Protein AF-A0AAU9UN79-F1 (afdb_monomer)

pLDDT: mean 71.28, std 20.02, range [25.39, 97.12]

Solvent-accessible surface area (backbone atoms only — not comparable to full-atom values): 16647 Å² total; per-residue (Å²): 116,83,59,63,59,46,55,51,49,54,51,50,52,52,48,48,64,62,41,50,61,55,52,53,52,51,48,54,50,41,59,73,74,69,51,56,81,90,49,45,67,50,59,74,28,74,67,24,49,55,50,51,53,50,52,50,51,51,52,51,53,49,54,50,54,51,53,49,55,51,53,52,55,48,53,51,50,54,51,50,49,53,51,50,52,51,51,50,50,52,48,52,50,48,50,51,52,49,48,49,49,50,50,52,49,46,52,56,45,46,69,48,40,72,66,45,69,80,73,68,91,68,82,80,86,87,81,88,82,85,87,88,86,91,87,88,84,91,90,88,89,88,90,91,85,88,86,88,90,87,86,89,78,89,89,79,91,91,88,83,83,84,79,88,82,77,60,67,72,60,47,51,54,53,46,54,49,49,50,54,50,46,51,52,46,51,55,45,48,70,32,77,62,39,41,54,53,49,54,52,47,52,51,43,63,70,77,66,49,84,78,52,80,70,54,56,49,52,54,52,54,51,50,50,52,53,51,48,40,55,72,72,51,53,72,77,74,59,52,71,71,56,53,51,52,56,49,53,55,54,51,50,55,53,51,52,51,53,52,53,48,35,61,73,67,74,38,94,75,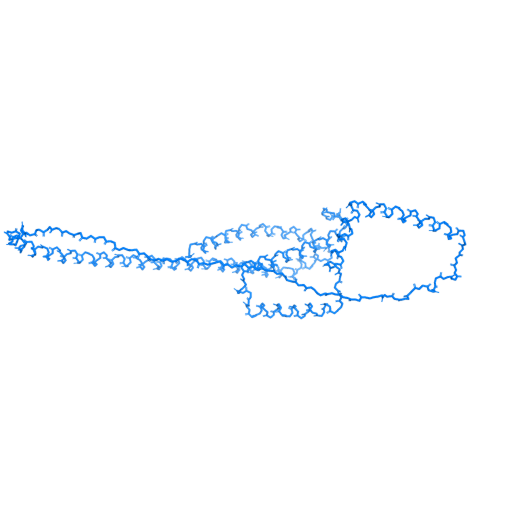67,81,91,124

Structure (mmCIF, N/CA/C/O backbone):
data_AF-A0AAU9UN79-F1
#
_entry.id   AF-A0AAU9UN79-F1
#
loop_
_atom_site.group_PDB
_atom_site.id
_atom_site.type_symbol
_atom_site.label_atom_id
_atom_site.label_alt_id
_atom_site.label_comp_id
_atom_site.label_asym_id
_atom_site.label_entity_id
_atom_site.label_seq_id
_atom_site.pdbx_PDB_ins_code
_atom_site.Cartn_x
_atom_site.Cartn_y
_atom_site.Cartn_z
_atom_site.occupancy
_atom_site.B_iso_or_equiv
_atom_site.auth_seq_id
_atom_site.auth_comp_id
_atom_site.auth_asym_id
_atom_site.auth_atom_id
_atom_site.pdbx_PDB_model_num
ATOM 1 N N . MET A 1 1 ? -17.008 7.240 25.346 1.00 47.28 1 MET A N 1
ATOM 2 C CA . MET A 1 1 ? -16.430 6.658 24.109 1.00 47.28 1 MET A CA 1
ATOM 3 C C . MET A 1 1 ? -17.402 5.757 23.329 1.00 47.28 1 MET A C 1
ATOM 5 O O . MET A 1 1 ? -17.469 5.912 22.118 1.00 47.28 1 MET A O 1
ATOM 9 N N . ALA A 1 2 ? -18.239 4.925 23.969 1.00 57.72 2 ALA A N 1
ATOM 10 C CA . ALA A 1 2 ? -19.144 3.947 23.322 1.00 57.72 2 ALA A CA 1
ATOM 11 C C . ALA A 1 2 ? -20.239 4.456 22.331 1.00 57.72 2 ALA A C 1
ATOM 13 O O . ALA A 1 2 ? -21.084 3.669 21.898 1.00 57.72 2 ALA A O 1
ATOM 14 N N . ARG A 1 3 ? -20.286 5.751 21.976 1.00 59.91 3 ARG A N 1
ATOM 15 C CA . ARG A 1 3 ? -21.123 6.264 20.866 1.00 59.91 3 ARG A CA 1
ATOM 16 C C . ARG A 1 3 ? -20.347 6.293 19.547 1.00 59.91 3 ARG A C 1
ATOM 18 O O . ARG A 1 3 ? -20.843 5.760 18.565 1.00 59.91 3 ARG A O 1
ATOM 25 N N . ALA A 1 4 ? -19.127 6.835 19.548 1.00 63.22 4 ALA A N 1
ATOM 26 C CA . ALA A 1 4 ? -18.290 6.930 18.351 1.00 63.22 4 ALA A CA 1
ATOM 27 C C . ALA A 1 4 ? -17.901 5.546 17.801 1.00 63.22 4 ALA A C 1
ATOM 29 O O . ALA A 1 4 ? -17.994 5.321 16.601 1.00 63.22 4 ALA A O 1
ATOM 30 N N . SER A 1 5 ? -17.562 4.593 18.679 1.00 66.06 5 SER A N 1
ATOM 31 C CA . SER A 1 5 ? -17.266 3.212 18.270 1.00 66.06 5 SER A CA 1
ATOM 32 C C . SER A 1 5 ? -18.469 2.502 17.644 1.00 66.06 5 SER A C 1
ATOM 34 O O . SER A 1 5 ? -18.290 1.763 16.684 1.00 66.06 5 SER A O 1
ATOM 36 N N . ARG A 1 6 ? -19.693 2.752 18.137 1.00 72.81 6 ARG A N 1
ATOM 37 C CA . ARG A 1 6 ? -20.923 2.210 17.536 1.00 72.81 6 ARG A CA 1
ATOM 38 C C . ARG A 1 6 ? -21.176 2.812 16.157 1.00 72.81 6 ARG A C 1
ATOM 40 O O . ARG A 1 6 ? -21.324 2.056 15.216 1.00 72.81 6 ARG A O 1
ATOM 47 N N . ILE A 1 7 ? -21.120 4.140 16.023 1.00 73.19 7 ILE A N 1
ATOM 48 C CA . ILE A 1 7 ? -21.307 4.822 14.729 1.00 73.19 7 ILE A CA 1
ATOM 49 C C . ILE A 1 7 ? -20.290 4.315 13.691 1.00 73.19 7 ILE A C 1
ATOM 51 O O . ILE A 1 7 ? -20.660 4.066 12.550 1.00 73.19 7 ILE A O 1
ATOM 55 N N . ALA A 1 8 ? -19.031 4.100 14.088 1.00 66.12 8 ALA A N 1
ATOM 56 C CA . ALA A 1 8 ? -18.013 3.526 13.210 1.00 66.12 8 ALA A CA 1
ATOM 57 C C . ALA A 1 8 ? -18.296 2.057 12.830 1.00 66.12 8 ALA A C 1
ATOM 59 O O . ALA A 1 8 ? -18.088 1.686 11.678 1.00 66.12 8 ALA A O 1
ATOM 60 N N . LEU A 1 9 ? -18.779 1.225 13.763 1.00 76.50 9 LEU A N 1
ATOM 61 C CA . LEU A 1 9 ? -19.152 -0.170 13.487 1.00 76.50 9 LEU A CA 1
ATOM 62 C C . LEU A 1 9 ? -20.397 -0.271 12.596 1.00 76.50 9 LEU A C 1
ATOM 64 O O . LEU A 1 9 ? -20.381 -1.045 11.644 1.00 76.50 9 LEU A O 1
ATOM 68 N N . ASP A 1 10 ? -21.428 0.533 12.855 1.00 74.38 10 ASP A N 1
ATOM 69 C CA . ASP A 1 10 ? -22.651 0.595 12.047 1.00 74.38 10 ASP A CA 1
ATOM 70 C C . ASP A 1 10 ? -22.324 1.073 10.621 1.00 74.38 10 ASP A C 1
ATOM 72 O O . ASP A 1 10 ? -22.732 0.449 9.644 1.00 74.38 10 ASP A O 1
ATOM 76 N N . MET A 1 11 ? -21.493 2.114 10.486 1.00 74.88 11 MET A N 1
ATOM 77 C CA . MET A 1 11 ? -21.030 2.621 9.190 1.00 74.88 11 MET A CA 1
ATOM 78 C C . MET A 1 11 ? -20.157 1.598 8.443 1.00 74.88 11 MET A C 1
ATOM 80 O O . MET A 1 11 ? -20.302 1.446 7.233 1.00 74.88 11 MET A O 1
ATOM 84 N N . ALA A 1 12 ? -19.294 0.848 9.139 1.00 69.38 12 ALA A N 1
ATOM 85 C CA . ALA A 1 12 ? -18.506 -0.234 8.539 1.00 69.38 12 ALA A CA 1
ATOM 86 C C . ALA A 1 12 ? -19.375 -1.437 8.121 1.00 69.38 12 ALA A C 1
ATOM 88 O O . ALA A 1 12 ? -19.129 -2.048 7.078 1.00 69.38 12 ALA A O 1
ATOM 89 N N . LEU A 1 13 ? -20.412 -1.768 8.894 1.00 78.00 13 LEU A N 1
ATOM 90 C CA . LEU A 1 13 ? -21.399 -2.797 8.563 1.00 78.00 13 LEU A CA 1
ATOM 91 C C . LEU A 1 13 ? -22.220 -2.397 7.328 1.00 78.00 13 LEU A C 1
ATOM 93 O O . LEU A 1 13 ? -22.413 -3.202 6.421 1.00 78.00 13 LEU A O 1
ATOM 97 N N . GLU A 1 14 ? -22.695 -1.154 7.272 1.00 77.56 14 GLU A N 1
ATOM 98 C CA . GLU A 1 14 ? -23.489 -0.654 6.150 1.00 77.56 14 GLU A CA 1
ATOM 99 C C . GLU A 1 14 ? -22.636 -0.505 4.880 1.00 77.56 14 GLU A C 1
ATOM 101 O O . GLU A 1 14 ? -23.056 -0.928 3.801 1.00 77.56 14 GLU A O 1
ATOM 106 N N . ALA A 1 15 ? -21.405 0.003 5.010 1.00 72.00 15 ALA A N 1
ATOM 107 C CA . ALA A 1 15 ? -20.446 0.074 3.914 1.00 72.00 15 ALA A CA 1
ATOM 108 C C . ALA A 1 15 ? -20.085 -1.321 3.386 1.00 72.00 15 ALA A C 1
ATOM 110 O O . ALA A 1 15 ? -20.152 -1.536 2.181 1.00 72.00 15 ALA A O 1
ATOM 111 N N . SER A 1 16 ? -19.765 -2.293 4.250 1.00 72.75 16 SER A N 1
ATOM 112 C CA . SER A 1 16 ? -19.437 -3.662 3.812 1.00 72.75 16 SER A CA 1
ATOM 113 C C . SER A 1 16 ? -20.622 -4.369 3.145 1.00 72.75 16 SER A C 1
ATOM 115 O O . SER A 1 16 ? -20.434 -5.004 2.108 1.00 72.75 16 SER A O 1
ATOM 117 N N . LYS A 1 17 ? -21.852 -4.194 3.652 1.00 76.69 17 LYS A N 1
ATOM 118 C CA . LYS A 1 17 ? -23.075 -4.710 3.010 1.00 76.69 17 LYS A CA 1
ATOM 119 C C . LYS A 1 17 ? -23.319 -4.092 1.624 1.00 76.69 17 LYS A C 1
ATOM 121 O O . LYS A 1 17 ? -23.691 -4.823 0.711 1.00 76.69 17 LYS A O 1
ATOM 126 N N . LYS A 1 18 ? -23.068 -2.788 1.439 1.00 77.25 18 LYS A N 1
ATOM 127 C CA . LYS A 1 18 ? -23.186 -2.104 0.131 1.00 77.25 18 LYS A CA 1
ATOM 128 C C . LYS A 1 18 ? -22.027 -2.41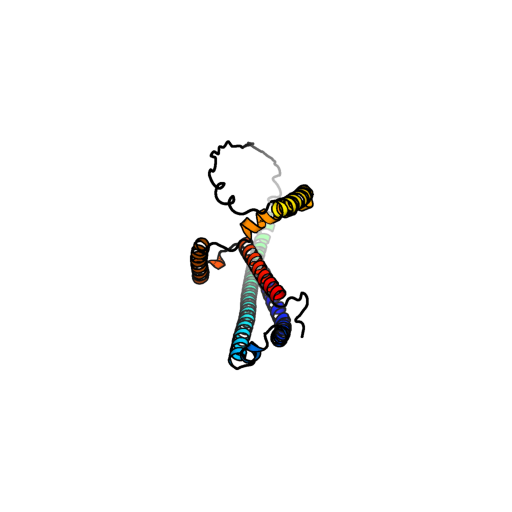8 -0.826 1.00 77.25 18 LYS A C 1
ATOM 130 O O . LYS A 1 18 ? -22.244 -2.516 -2.029 1.00 77.25 18 LYS A O 1
ATOM 135 N N . LEU A 1 19 ? -20.813 -2.613 -0.309 1.00 71.50 19 LEU A N 1
ATOM 136 C CA . LEU A 1 19 ? -19.618 -2.925 -1.101 1.00 71.50 19 LEU A CA 1
ATOM 137 C C . LEU A 1 19 ? -19.564 -4.387 -1.558 1.00 71.50 19 LEU A C 1
ATOM 139 O O . LEU A 1 19 ? -19.057 -4.636 -2.645 1.00 71.50 19 LEU A O 1
ATOM 143 N N . LYS A 1 20 ? -20.098 -5.350 -0.789 1.00 75.75 20 LYS A N 1
ATOM 144 C CA . LYS A 1 20 ? -20.078 -6.783 -1.149 1.00 75.75 20 LYS A CA 1
ATOM 145 C C . LYS A 1 20 ? -20.590 -7.073 -2.578 1.00 75.75 20 LYS A C 1
ATOM 147 O O . LYS A 1 20 ? -19.851 -7.727 -3.314 1.00 75.75 20 LYS A O 1
ATOM 152 N N . PRO A 1 21 ? -21.777 -6.602 -3.022 1.00 79.12 21 PRO A N 1
ATOM 153 C CA . PRO A 1 21 ? -22.235 -6.842 -4.393 1.00 79.12 21 PRO A CA 1
ATOM 154 C C . PRO A 1 21 ? -21.384 -6.113 -5.441 1.00 79.12 21 PRO A C 1
ATOM 156 O O . PRO A 1 21 ? -21.069 -6.711 -6.463 1.00 79.12 21 PRO A O 1
ATOM 159 N N . ALA A 1 22 ? -20.947 -4.876 -5.172 1.00 71.56 22 ALA A N 1
ATOM 160 C CA . ALA A 1 22 ? -20.116 -4.097 -6.095 1.00 71.56 22 ALA A CA 1
ATOM 161 C C . ALA A 1 22 ? -18.728 -4.732 -6.317 1.00 71.56 22 ALA A C 1
ATOM 163 O O . ALA A 1 22 ? -18.254 -4.820 -7.449 1.00 71.56 22 ALA A O 1
ATOM 164 N N . LEU A 1 23 ? -18.104 -5.231 -5.246 1.00 70.12 23 LEU A N 1
ATOM 165 C CA . LEU A 1 23 ? -16.850 -5.986 -5.300 1.00 70.12 23 LEU A CA 1
ATOM 166 C C . LEU A 1 23 ? -17.043 -7.346 -5.978 1.00 70.12 23 LEU A C 1
ATOM 168 O O . LEU A 1 23 ? -16.197 -7.745 -6.768 1.00 70.12 23 LEU A O 1
ATOM 172 N N . GLY A 1 24 ? -18.169 -8.025 -5.735 1.00 74.25 24 GLY A N 1
ATOM 173 C CA . GLY A 1 24 ? -18.525 -9.264 -6.430 1.00 74.25 24 GLY A CA 1
ATOM 174 C C . GLY A 1 24 ? -18.659 -9.071 -7.943 1.00 74.25 24 GLY A C 1
ATOM 175 O O . GLY A 1 24 ? -18.080 -9.839 -8.707 1.00 74.25 24 GLY A O 1
ATOM 176 N N . THR A 1 25 ? -19.348 -8.017 -8.392 1.00 73.75 25 THR A N 1
ATOM 177 C CA . THR A 1 25 ? -19.441 -7.685 -9.823 1.00 73.75 25 THR A CA 1
ATOM 178 C C . THR A 1 25 ? -18.092 -7.272 -10.405 1.00 73.75 25 THR A C 1
ATOM 180 O O . THR A 1 25 ? -17.709 -7.790 -11.450 1.00 73.75 25 THR A O 1
ATOM 183 N N . ALA A 1 26 ? -17.329 -6.414 -9.717 1.00 67.31 26 ALA A N 1
ATOM 184 C CA . ALA A 1 26 ? -15.996 -6.004 -10.164 1.00 67.31 26 ALA A CA 1
ATOM 185 C C . ALA A 1 26 ? -15.031 -7.197 -10.281 1.00 67.31 26 ALA A C 1
ATOM 187 O O . ALA A 1 26 ? -14.213 -7.240 -11.194 1.00 67.31 26 ALA A O 1
ATOM 188 N N . TRP A 1 27 ? -15.159 -8.194 -9.402 1.00 73.38 27 TRP A N 1
ATOM 189 C CA . TRP A 1 27 ? -14.384 -9.430 -9.449 1.00 73.38 27 TRP A CA 1
ATOM 190 C C . TRP A 1 27 ? -14.759 -10.332 -10.636 1.00 73.38 27 TRP A C 1
ATOM 192 O O . TRP A 1 27 ? -13.868 -10.920 -11.247 1.00 73.38 27 TRP A O 1
ATOM 202 N N . GLN A 1 28 ? -16.041 -10.403 -11.023 1.00 73.75 28 GLN A N 1
ATOM 203 C CA . GLN A 1 28 ? -16.448 -11.115 -12.245 1.00 73.75 28 GLN A CA 1
ATOM 204 C C . GLN A 1 28 ? -15.882 -10.443 -13.506 1.00 73.75 28 GLN A C 1
ATOM 206 O O . GLN A 1 28 ? -15.314 -11.139 -14.342 1.00 73.75 28 GLN A O 1
ATOM 211 N N . TYR A 1 29 ? -15.935 -9.108 -13.601 1.00 67.69 29 TYR A N 1
ATOM 212 C CA . TYR A 1 29 ? -15.284 -8.373 -14.697 1.00 67.69 29 TYR A CA 1
ATOM 213 C C . TYR A 1 29 ? -13.757 -8.555 -14.690 1.00 67.69 29 TYR A C 1
ATOM 215 O O . TYR A 1 29 ? -13.159 -8.826 -15.730 1.00 67.69 29 TYR A O 1
ATOM 223 N N . ALA A 1 30 ? -13.114 -8.502 -13.517 1.00 66.44 30 ALA A N 1
ATOM 224 C CA . ALA A 1 30 ? -11.677 -8.748 -13.390 1.00 66.44 30 ALA A CA 1
ATOM 225 C C . ALA A 1 30 ? -11.281 -10.152 -13.883 1.00 66.44 30 ALA A C 1
ATOM 227 O O . ALA A 1 30 ? -10.268 -10.301 -14.567 1.00 66.44 30 ALA A O 1
ATOM 228 N N . LYS A 1 31 ? -12.096 -11.176 -13.599 1.00 63.78 31 LYS A N 1
ATOM 229 C CA . LYS A 1 31 ? -11.891 -12.538 -14.112 1.00 63.78 31 LYS A CA 1
ATOM 230 C C . LYS A 1 31 ? -11.948 -12.639 -15.635 1.00 63.78 31 LYS A C 1
ATOM 232 O O . LYS A 1 31 ? -11.193 -13.429 -16.192 1.00 63.78 31 LYS A O 1
ATOM 237 N N . THR A 1 32 ? -12.828 -11.888 -16.292 1.00 66.88 32 THR A N 1
ATOM 238 C CA . THR A 1 32 ? -13.000 -11.949 -17.752 1.00 66.88 32 THR A CA 1
ATOM 239 C C . THR A 1 32 ? -12.057 -11.029 -18.525 1.00 66.88 32 THR A C 1
ATOM 241 O O . THR A 1 32 ? -11.720 -11.353 -19.658 1.00 66.88 32 THR A O 1
ATOM 244 N N . GLU A 1 33 ? -11.618 -9.909 -17.941 1.00 64.06 33 GLU A N 1
ATOM 245 C CA . GLU A 1 33 ? -10.877 -8.860 -18.665 1.00 64.06 33 GLU A CA 1
ATOM 246 C C . GLU A 1 33 ? -9.419 -8.669 -18.214 1.00 64.06 33 GLU A C 1
ATOM 248 O O . GLU A 1 33 ? -8.611 -8.138 -18.976 1.00 64.06 33 GLU A O 1
ATOM 253 N N . ILE A 1 34 ? -9.060 -9.069 -16.987 1.00 60.19 34 ILE A N 1
ATOM 254 C CA . ILE A 1 34 ? -7.726 -8.820 -16.399 1.00 60.19 34 ILE A CA 1
ATOM 255 C C . ILE A 1 34 ? -6.886 -10.107 -16.329 1.00 60.19 34 ILE A C 1
ATOM 257 O O . ILE A 1 34 ? -5.657 -10.058 -16.349 1.00 60.19 34 ILE A O 1
ATOM 261 N N . VAL A 1 35 ? -7.524 -11.279 -16.284 1.00 58.84 35 VAL A N 1
ATOM 262 C CA . VAL A 1 35 ? -6.837 -12.578 -16.221 1.00 58.84 35 VAL A CA 1
ATOM 263 C C . VAL A 1 35 ? -6.349 -12.999 -17.620 1.00 58.84 35 VAL A C 1
ATOM 265 O O . VAL A 1 35 ? -7.171 -13.151 -18.523 1.00 58.84 35 VAL A O 1
ATOM 268 N N . PRO A 1 36 ? -5.039 -13.252 -17.831 1.00 58.62 36 PRO A N 1
ATOM 269 C CA . PRO A 1 36 ? -4.528 -13.724 -19.118 1.00 58.62 36 PRO A CA 1
ATOM 270 C C . PRO A 1 36 ? -5.185 -15.043 -19.566 1.00 58.62 36 PRO A C 1
ATOM 272 O O . PRO A 1 36 ? -5.411 -15.926 -18.734 1.00 58.62 36 PRO A O 1
ATOM 275 N N . PRO A 1 37 ? -5.414 -15.267 -20.874 1.00 59.91 37 PRO A N 1
ATOM 276 C CA . PRO A 1 37 ? -6.184 -16.422 -21.348 1.00 59.91 37 PRO A CA 1
ATOM 277 C C . PRO A 1 37 ? -5.572 -17.785 -20.975 1.00 59.91 37 PRO A C 1
ATOM 279 O O . PRO A 1 37 ? -6.301 -18.760 -20.810 1.00 59.91 37 PRO A O 1
ATOM 282 N N . MET A 1 38 ? -4.254 -17.860 -20.748 1.00 55.12 38 MET A N 1
ATOM 283 C CA . MET A 1 38 ? -3.582 -19.075 -20.259 1.00 55.12 38 MET A CA 1
ATOM 284 C C . MET A 1 38 ? -3.885 -19.433 -18.790 1.00 55.12 38 MET A C 1
ATOM 286 O O . MET A 1 38 ? -3.622 -20.564 -18.387 1.00 55.12 38 MET A O 1
ATOM 290 N N . THR A 1 39 ? -4.445 -18.526 -17.980 1.00 61.44 39 THR A N 1
ATOM 291 C CA . THR A 1 39 ? -4.803 -18.794 -16.573 1.00 61.44 39 THR A CA 1
ATOM 292 C C . THR A 1 39 ? -6.311 -18.840 -16.309 1.00 61.44 39 THR A C 1
ATOM 294 O O . THR A 1 39 ? -6.707 -19.204 -15.200 1.00 61.44 39 THR A O 1
ATOM 297 N N . LEU A 1 40 ? -7.170 -18.618 -17.314 1.00 62.12 40 LEU A N 1
ATOM 298 C CA . LEU A 1 40 ? -8.632 -18.791 -17.201 1.00 62.12 40 LEU A CA 1
ATOM 299 C C . LEU A 1 40 ? -9.020 -20.154 -16.597 1.00 62.12 40 LEU A C 1
ATOM 301 O O . LEU A 1 40 ? -9.816 -20.215 -15.660 1.00 62.12 40 LEU A O 1
ATOM 305 N N . ASN A 1 41 ? -8.387 -21.246 -17.038 1.00 66.44 41 ASN A N 1
ATOM 306 C CA . ASN A 1 41 ? -8.641 -22.594 -16.508 1.00 66.44 41 ASN A CA 1
ATOM 307 C C . ASN A 1 41 ? -8.271 -22.758 -15.019 1.00 66.44 41 ASN A C 1
ATOM 309 O O . ASN A 1 41 ? -8.829 -23.618 -14.339 1.00 66.44 41 ASN A O 1
ATOM 313 N N . PHE A 1 42 ? -7.372 -21.928 -14.481 1.00 69.44 42 PHE A N 1
ATOM 314 C CA . PHE A 1 42 ? -7.058 -21.905 -13.050 1.00 69.44 42 PHE A CA 1
ATOM 315 C C . PHE A 1 42 ? -8.140 -21.161 -12.249 1.00 69.44 42 PHE A C 1
ATOM 317 O O . PHE A 1 42 ? -8.590 -21.669 -11.221 1.00 69.44 42 PHE A O 1
ATOM 324 N N . PHE A 1 43 ? -8.605 -20.006 -12.742 1.00 65.50 43 PHE A N 1
ATOM 325 C CA . PHE A 1 43 ? -9.597 -19.154 -12.067 1.00 65.50 43 PHE A CA 1
ATOM 326 C C . PHE A 1 43 ? -11.057 -19.623 -12.213 1.00 65.50 43 PHE A C 1
ATOM 328 O O . PHE A 1 43 ? -11.872 -19.345 -11.328 1.00 65.50 43 PHE A O 1
ATOM 335 N N . HIS A 1 44 ? -11.393 -20.355 -13.280 1.00 68.31 44 HIS A N 1
ATOM 336 C CA . HIS A 1 44 ? -12.703 -21.001 -13.469 1.00 68.31 44 HIS A CA 1
ATOM 337 C C . HIS A 1 44 ? -12.721 -22.482 -13.048 1.00 68.31 44 HIS A C 1
ATOM 339 O O . HIS A 1 44 ? -13.794 -23.045 -12.813 1.00 68.31 44 HIS A O 1
ATOM 345 N N . GLY A 1 45 ? -11.549 -23.112 -12.914 1.00 76.06 45 GLY A N 1
ATOM 346 C CA . GLY A 1 45 ? -11.410 -24.484 -12.428 1.00 76.06 45 GLY A CA 1
ATOM 347 C C . GLY A 1 45 ? -11.647 -24.635 -10.914 1.00 76.06 45 GLY A C 1
ATOM 348 O O . GLY A 1 45 ? -11.828 -23.647 -10.196 1.00 76.06 45 GLY A O 1
ATOM 349 N N . PRO A 1 46 ? -11.595 -25.875 -10.383 1.00 76.44 46 PRO A N 1
ATOM 350 C CA . PRO A 1 46 ? -11.890 -26.157 -8.973 1.00 76.44 46 PRO A CA 1
ATOM 351 C C . PRO A 1 46 ? -11.019 -25.370 -7.982 1.00 76.44 46 PRO A C 1
ATOM 353 O O . PRO A 1 46 ? -11.498 -24.942 -6.938 1.00 76.44 46 PRO A O 1
ATOM 356 N N . LYS A 1 47 ? -9.745 -25.124 -8.322 1.00 75.69 47 LYS A N 1
ATOM 357 C CA . LYS A 1 47 ? -8.820 -24.348 -7.477 1.00 75.69 47 LYS A CA 1
ATOM 358 C C . LYS A 1 47 ? -9.218 -22.868 -7.376 1.00 75.69 47 LYS A C 1
ATOM 360 O O . LYS A 1 47 ? -9.137 -22.307 -6.288 1.00 75.69 47 LYS A O 1
ATOM 365 N N . GLY A 1 48 ? -9.698 -22.267 -8.467 1.00 75.12 48 GLY A N 1
ATOM 366 C CA . GLY A 1 48 ? -10.238 -20.905 -8.482 1.00 75.12 48 GLY A CA 1
ATOM 367 C C . GLY A 1 48 ? -11.515 -20.774 -7.654 1.00 75.12 48 GLY A C 1
ATOM 368 O O . GLY A 1 48 ? -11.609 -19.867 -6.830 1.00 75.12 48 GLY A O 1
ATOM 369 N N . LYS A 1 49 ? -12.446 -21.731 -7.777 1.00 76.69 49 LYS A N 1
ATOM 370 C CA . LYS A 1 49 ? -13.658 -21.773 -6.937 1.00 76.69 49 LYS A CA 1
ATOM 371 C C . LYS A 1 49 ? -13.324 -21.899 -5.446 1.00 76.69 49 LYS A C 1
ATOM 373 O O . LYS A 1 49 ? -13.847 -21.139 -4.640 1.00 76.69 49 LYS A O 1
ATOM 378 N N . ASN A 1 50 ? -12.378 -22.768 -5.078 1.00 80.94 50 ASN A N 1
ATOM 379 C CA . ASN A 1 50 ? -11.929 -22.901 -3.686 1.00 80.94 50 ASN A CA 1
ATOM 380 C C . ASN A 1 50 ? -11.320 -21.596 -3.128 1.00 80.94 50 ASN A C 1
ATOM 382 O O . ASN A 1 50 ? -11.481 -21.297 -1.942 1.00 80.94 50 ASN A O 1
ATOM 386 N N . LEU A 1 51 ? -10.629 -20.810 -3.964 1.00 74.75 51 LEU A N 1
ATOM 387 C CA . LEU A 1 51 ? -10.099 -19.498 -3.583 1.00 74.75 51 LEU A CA 1
ATOM 388 C C . LEU A 1 51 ? -11.234 -18.489 -3.336 1.00 74.75 51 LEU A C 1
ATOM 390 O O . LEU A 1 51 ? -11.234 -17.813 -2.308 1.00 74.75 51 LEU A O 1
ATOM 394 N N . GLU A 1 52 ? -12.225 -18.431 -4.228 1.00 76.81 52 GLU A N 1
ATOM 395 C CA . GLU A 1 52 ? -13.410 -17.574 -4.075 1.00 76.81 52 GLU A CA 1
ATOM 396 C C . GLU A 1 52 ? -14.243 -17.931 -2.848 1.00 76.81 52 GLU A C 1
ATOM 398 O O . GLU A 1 52 ? -14.637 -17.036 -2.102 1.00 76.81 52 GLU A O 1
ATOM 403 N N . ASP A 1 53 ? -14.459 -19.221 -2.592 1.00 82.31 53 ASP A N 1
ATOM 404 C CA . ASP A 1 53 ? -15.147 -19.702 -1.395 1.00 82.31 53 ASP A CA 1
ATOM 405 C C . ASP A 1 53 ? -14.392 -19.301 -0.126 1.00 82.31 53 ASP A C 1
ATOM 407 O O . ASP A 1 53 ? -15.010 -18.939 0.874 1.00 82.31 53 ASP A O 1
ATOM 411 N N . THR A 1 54 ? -13.056 -19.338 -0.149 1.00 80.81 54 THR A N 1
ATOM 412 C CA . THR A 1 54 ? -12.224 -18.944 0.997 1.00 80.81 54 THR A CA 1
ATOM 413 C C . THR A 1 54 ? -12.320 -17.440 1.261 1.00 80.81 54 THR A C 1
ATOM 415 O O . THR A 1 54 ? -12.522 -17.031 2.404 1.00 80.81 54 THR A O 1
ATOM 418 N N . ILE A 1 55 ? -12.241 -16.612 0.213 1.00 72.75 55 ILE A N 1
ATOM 419 C CA . ILE A 1 55 ? -12.379 -15.150 0.311 1.00 72.75 55 ILE A CA 1
ATOM 420 C C . ILE A 1 55 ? -13.802 -14.765 0.744 1.00 72.75 55 ILE A C 1
ATOM 422 O O . ILE A 1 55 ? -13.974 -13.923 1.626 1.00 72.75 55 ILE A O 1
ATOM 426 N N . SER A 1 56 ? -14.822 -15.424 0.191 1.00 75.94 56 SER A N 1
ATOM 427 C CA . SER A 1 56 ? -16.230 -15.195 0.538 1.00 75.94 56 SER A CA 1
ATOM 428 C C . SER A 1 56 ? -16.512 -15.565 1.993 1.00 75.94 56 SER A C 1
ATOM 430 O O . SER A 1 56 ? -17.051 -14.746 2.734 1.00 75.94 56 SER A O 1
ATOM 432 N N . LYS A 1 57 ? -16.048 -16.738 2.453 1.00 83.94 57 LYS A N 1
ATOM 433 C CA . LYS A 1 57 ? -16.140 -17.152 3.865 1.00 83.94 57 LYS A CA 1
ATOM 434 C C . LYS A 1 57 ? -15.393 -16.193 4.792 1.00 83.94 57 LYS A C 1
ATOM 436 O O . LYS A 1 57 ? -15.896 -15.884 5.867 1.00 83.94 57 LYS A O 1
ATOM 441 N N . ALA A 1 58 ? -14.224 -15.684 4.394 1.00 76.25 58 ALA A N 1
ATOM 442 C CA . ALA A 1 58 ? -13.495 -14.685 5.176 1.00 76.25 58 ALA A CA 1
ATOM 443 C C . ALA A 1 58 ? -14.278 -13.362 5.301 1.00 76.25 58 ALA A C 1
ATOM 445 O O . ALA A 1 58 ? -14.368 -12.808 6.399 1.00 76.25 58 ALA A O 1
ATOM 446 N N . ALA A 1 59 ? -14.895 -12.891 4.213 1.00 70.31 59 ALA A N 1
ATOM 447 C CA . ALA A 1 59 ? -15.750 -11.705 4.220 1.00 70.31 59 ALA A CA 1
ATOM 448 C C . ALA A 1 59 ? -17.021 -11.903 5.068 1.00 70.31 59 ALA A C 1
ATOM 450 O O . ALA A 1 59 ? -17.382 -11.021 5.846 1.00 70.31 59 ALA A O 1
ATOM 451 N N . ASP A 1 60 ? -17.667 -13.068 4.983 1.00 82.06 60 ASP A N 1
ATOM 452 C CA . ASP A 1 60 ? -18.863 -13.381 5.774 1.00 82.06 60 ASP A CA 1
ATOM 453 C C . ASP A 1 60 ? -18.551 -13.527 7.269 1.00 82.06 60 ASP A C 1
ATOM 455 O O . ASP A 1 60 ? -19.260 -12.958 8.102 1.00 82.06 60 ASP A O 1
ATOM 459 N N . ASN A 1 61 ? -17.429 -14.162 7.624 1.00 85.81 61 ASN A N 1
ATOM 460 C CA . ASN A 1 61 ? -16.932 -14.206 9.001 1.00 85.81 61 ASN A CA 1
ATOM 461 C C . ASN A 1 61 ? -16.608 -12.803 9.548 1.00 85.81 61 ASN A C 1
ATOM 463 O O . ASN A 1 61 ? -16.864 -12.519 10.719 1.00 85.81 61 ASN A O 1
ATOM 467 N N . PHE A 1 62 ? -16.078 -11.904 8.712 1.00 76.25 62 PHE A N 1
ATOM 468 C CA . PHE A 1 62 ? -15.811 -10.514 9.090 1.00 76.25 62 PHE A CA 1
ATOM 469 C C . PHE A 1 62 ? -17.106 -9.723 9.335 1.00 76.25 62 PHE A C 1
ATOM 471 O O . PHE A 1 62 ? -17.235 -9.066 10.370 1.00 76.25 62 PHE A O 1
ATOM 478 N N . ILE A 1 63 ? -18.094 -9.836 8.438 1.00 77.62 63 ILE A N 1
ATOM 479 C CA . ILE A 1 63 ? -19.413 -9.197 8.590 1.00 77.62 63 ILE A CA 1
ATOM 480 C C . ILE A 1 63 ? -20.128 -9.726 9.844 1.00 77.62 63 ILE A C 1
ATOM 482 O O . ILE A 1 63 ? -20.639 -8.930 10.636 1.00 77.62 63 ILE A O 1
ATOM 486 N N . ALA A 1 64 ? -20.107 -11.042 10.079 1.00 82.12 64 ALA A N 1
ATOM 487 C CA . ALA A 1 64 ? -20.647 -11.657 11.291 1.00 82.12 64 ALA A CA 1
ATOM 488 C C . ALA A 1 64 ? -19.926 -11.163 12.562 1.00 82.12 64 ALA A C 1
ATOM 490 O O . ALA A 1 64 ? -20.571 -10.832 13.556 1.00 82.12 64 ALA A O 1
ATOM 491 N N . GLY A 1 65 ? -18.596 -11.029 12.520 1.00 82.44 65 GLY A N 1
ATOM 492 C CA . GLY A 1 65 ? -17.798 -10.486 13.621 1.00 82.44 65 GLY A CA 1
ATOM 493 C C . GLY A 1 65 ? -18.123 -9.026 13.965 1.00 82.44 65 GLY A C 1
ATOM 494 O O . GLY A 1 65 ? -18.126 -8.663 15.144 1.00 82.44 65 GLY A O 1
ATOM 495 N N . ILE A 1 66 ? -18.439 -8.188 12.969 1.00 75.75 66 ILE A N 1
ATOM 496 C CA . ILE A 1 66 ? -18.931 -6.818 13.197 1.00 75.75 66 ILE A CA 1
ATOM 497 C C . ILE A 1 66 ? -20.342 -6.849 13.798 1.00 75.75 66 ILE A C 1
ATOM 499 O O . ILE A 1 66 ? -20.585 -6.177 14.800 1.00 75.75 66 ILE A O 1
ATOM 503 N N . GLN A 1 67 ? -21.251 -7.654 13.238 1.00 80.19 67 GLN A N 1
ATOM 504 C CA . GLN A 1 67 ? -22.633 -7.765 13.714 1.00 80.19 67 GLN A CA 1
ATOM 505 C C . GLN A 1 67 ? -22.699 -8.223 15.182 1.00 80.19 67 GLN A C 1
ATOM 507 O O . GLN A 1 67 ? -23.427 -7.625 15.972 1.00 80.19 67 GLN A O 1
ATOM 512 N N . ASN A 1 68 ? -21.884 -9.205 15.578 1.00 83.81 68 ASN A N 1
ATOM 513 C CA . ASN A 1 68 ? -21.807 -9.669 16.967 1.00 83.81 68 ASN A CA 1
ATOM 514 C C . ASN A 1 68 ? -21.334 -8.557 17.919 1.00 83.81 68 ASN A C 1
ATOM 516 O O . ASN A 1 68 ? -21.974 -8.317 18.939 1.00 83.81 68 ASN A O 1
ATOM 520 N N . LYS A 1 69 ? -20.297 -7.791 17.549 1.00 78.19 69 LYS A N 1
ATOM 521 C CA . LYS A 1 69 ? -19.820 -6.651 18.357 1.00 78.19 69 LYS A CA 1
ATOM 522 C C . LYS A 1 69 ? -20.858 -5.539 18.519 1.00 78.19 69 LYS A C 1
ATOM 524 O O . LYS A 1 69 ? -20.873 -4.870 19.555 1.00 78.19 69 LYS A O 1
ATOM 529 N N . ILE A 1 70 ? -21.709 -5.319 17.515 1.00 77.19 70 ILE A N 1
ATOM 530 C CA . ILE A 1 70 ? -22.835 -4.379 17.612 1.00 77.19 70 ILE A CA 1
ATOM 531 C C . ILE A 1 70 ? -23.851 -4.905 18.636 1.00 77.19 70 ILE A C 1
ATOM 533 O O . ILE A 1 70 ? -24.183 -4.181 19.576 1.00 77.19 70 ILE A O 1
ATOM 537 N N . ASN A 1 71 ? -24.250 -6.175 18.524 1.00 80.31 71 ASN A N 1
ATOM 538 C CA . ASN A 1 71 ? -25.195 -6.822 19.441 1.00 80.31 71 ASN A CA 1
ATOM 539 C C . ASN A 1 71 ? -24.697 -6.797 20.905 1.00 80.31 71 ASN A C 1
ATOM 541 O O . ASN A 1 71 ? -25.453 -6.436 21.810 1.00 80.31 71 ASN A O 1
ATOM 545 N N . ASP A 1 72 ? -23.415 -7.097 21.144 1.00 81.06 72 ASP A N 1
ATOM 546 C CA . ASP A 1 72 ? -22.790 -7.022 22.474 1.00 81.06 72 ASP A CA 1
ATOM 547 C C . ASP A 1 72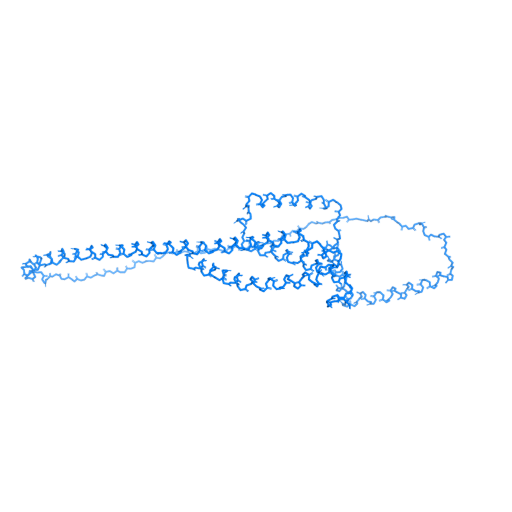 ? -22.838 -5.591 23.040 1.00 81.06 72 ASP A C 1
ATOM 549 O O . ASP A 1 72 ? -23.248 -5.368 24.182 1.00 81.06 72 ASP A O 1
ATOM 553 N N . THR A 1 73 ? -22.506 -4.596 22.209 1.00 76.75 73 THR A N 1
ATOM 554 C CA . THR A 1 73 ? -22.548 -3.168 22.575 1.00 76.75 73 THR A CA 1
ATOM 555 C C . THR A 1 73 ? -23.971 -2.697 22.922 1.00 76.75 73 THR A C 1
ATOM 557 O O . THR A 1 73 ? -24.154 -1.786 23.738 1.00 76.75 73 THR A O 1
ATOM 560 N N . GLU A 1 74 ? -25.000 -3.278 22.304 1.00 81.00 74 GLU A N 1
ATOM 561 C CA . GLU A 1 74 ? -26.408 -3.007 22.620 1.00 81.00 74 GLU A CA 1
ATOM 562 C C . GLU A 1 74 ? -26.844 -3.678 23.926 1.00 81.00 74 GLU A C 1
ATOM 564 O O . GLU A 1 74 ? -27.466 -3.026 24.772 1.00 81.00 74 GLU A O 1
ATOM 569 N N . ALA A 1 75 ? -26.445 -4.933 24.148 1.00 84.00 75 ALA A N 1
ATOM 570 C CA . ALA A 1 75 ? -26.693 -5.652 25.394 1.00 84.00 75 ALA A CA 1
ATOM 571 C C . ALA A 1 75 ? -26.057 -4.944 26.606 1.00 84.00 75 ALA A C 1
ATOM 573 O O . ALA A 1 75 ? -26.693 -4.815 27.658 1.00 84.00 75 ALA A O 1
ATOM 574 N N . GLU A 1 76 ? -24.837 -4.418 26.465 1.00 81.44 76 GLU A N 1
ATOM 575 C CA . GLU A 1 76 ? -24.182 -3.596 27.490 1.00 81.44 76 GLU A CA 1
ATOM 576 C C . GLU A 1 76 ? -24.953 -2.304 27.786 1.00 81.44 76 GLU A C 1
ATOM 578 O O . GLU A 1 76 ? -25.208 -1.987 28.9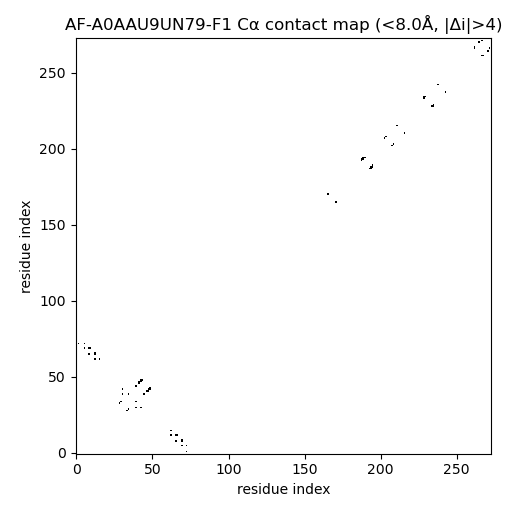51 1.00 81.44 76 GLU A O 1
ATOM 583 N N . LYS A 1 77 ? -25.410 -1.584 26.753 1.00 76.62 77 LYS A N 1
ATOM 584 C CA . LYS A 1 77 ? -26.198 -0.350 26.928 1.00 76.62 77 LYS A CA 1
ATOM 585 C C . LYS A 1 77 ? -27.542 -0.606 27.602 1.00 76.62 77 LYS A C 1
ATOM 587 O O . LYS A 1 77 ? -27.929 0.166 28.476 1.00 76.62 77 LYS A O 1
ATOM 592 N N . LEU A 1 78 ? -28.226 -1.701 27.272 1.00 77.06 78 LEU A N 1
ATOM 593 C CA . LEU A 1 78 ? -29.460 -2.104 27.954 1.00 77.06 78 LEU A CA 1
ATOM 594 C C . LEU A 1 78 ? -29.214 -2.436 29.435 1.00 77.06 78 LEU A C 1
ATOM 596 O O . LEU A 1 78 ? -30.024 -2.072 30.290 1.00 77.06 78 LEU A O 1
ATOM 600 N N . ARG A 1 79 ? -28.080 -3.071 29.768 1.00 79.69 79 ARG A N 1
ATOM 601 C CA . ARG A 1 79 ? -27.664 -3.310 31.162 1.00 79.69 79 ARG A CA 1
ATOM 602 C C . ARG A 1 79 ? -27.351 -2.001 31.892 1.00 79.69 79 ARG A C 1
ATOM 604 O O . ARG A 1 79 ? -27.769 -1.841 33.037 1.00 79.69 79 ARG A O 1
ATOM 611 N N . GLU A 1 80 ? -26.669 -1.050 31.252 1.00 82.62 80 GLU A N 1
ATOM 612 C CA . GLU A 1 80 ? -26.432 0.284 31.821 1.00 82.62 80 GLU A CA 1
ATOM 613 C C . GLU A 1 80 ? -27.725 1.062 32.076 1.00 82.62 80 GLU A C 1
ATOM 615 O O . GLU A 1 80 ? -27.858 1.669 33.138 1.00 82.62 80 GLU A O 1
ATOM 620 N N . ILE A 1 81 ? -28.668 1.055 31.129 1.00 77.62 81 ILE A N 1
ATOM 621 C CA . ILE A 1 81 ? -29.961 1.738 31.266 1.00 77.62 81 ILE A CA 1
ATOM 622 C C . ILE A 1 81 ? -30.727 1.149 32.452 1.00 77.62 81 ILE A C 1
ATOM 624 O O . ILE A 1 81 ? -31.070 1.891 33.366 1.00 77.62 81 ILE A O 1
ATOM 628 N N . LYS A 1 82 ? -30.866 -0.182 32.532 1.00 83.31 82 LYS A N 1
ATOM 629 C CA . LYS A 1 82 ? -31.516 -0.854 33.673 1.00 83.31 82 LYS A CA 1
ATOM 630 C C . LYS A 1 82 ? -30.837 -0.542 35.015 1.00 83.31 82 LYS A C 1
ATOM 632 O O . LYS A 1 82 ? -31.524 -0.316 36.008 1.00 83.31 82 LYS A O 1
ATOM 637 N N . ARG A 1 83 ? -29.498 -0.470 35.060 1.00 84.81 83 ARG A N 1
ATOM 638 C CA . ARG A 1 83 ? -28.743 -0.051 36.262 1.00 84.81 83 ARG A CA 1
ATOM 639 C C . ARG A 1 83 ? -29.016 1.408 36.639 1.00 84.81 83 ARG A C 1
ATOM 641 O O . ARG A 1 83 ? -29.206 1.697 37.817 1.00 84.81 83 ARG A O 1
ATOM 648 N N . LYS A 1 84 ? -29.062 2.319 35.661 1.00 84.56 84 LYS A N 1
ATOM 649 C CA . LYS A 1 84 ? -29.365 3.746 35.867 1.00 84.56 84 LYS A CA 1
ATOM 650 C C . LYS A 1 84 ? -30.815 3.953 36.307 1.00 84.56 84 LYS A C 1
ATOM 652 O O . LYS A 1 84 ? -31.046 4.697 37.249 1.00 84.56 84 LYS A O 1
ATOM 657 N N . GLU A 1 85 ? -31.773 3.244 35.719 1.00 82.69 85 GLU A N 1
ATOM 658 C CA . GLU A 1 85 ? -33.178 3.246 36.143 1.00 82.69 85 GLU A CA 1
ATOM 659 C C . GLU A 1 85 ? -33.358 2.697 37.561 1.00 82.69 85 GLU A C 1
ATOM 661 O O . GLU A 1 85 ? -34.084 3.293 38.352 1.00 82.69 85 GLU A O 1
ATOM 666 N N . ALA A 1 86 ? -32.680 1.599 37.915 1.00 87.81 86 ALA A N 1
ATOM 667 C CA . ALA A 1 86 ? -32.693 1.065 39.276 1.00 87.81 86 ALA A CA 1
ATOM 668 C C . ALA A 1 86 ? -32.067 2.049 40.280 1.00 87.81 86 ALA A C 1
ATOM 670 O O . ALA A 1 86 ? -32.629 2.271 41.350 1.00 87.81 86 ALA A O 1
ATOM 671 N N . ALA A 1 87 ? -30.955 2.700 39.920 1.00 86.00 87 ALA A N 1
ATOM 672 C CA . ALA A 1 87 ? -30.336 3.738 40.740 1.00 86.00 87 ALA A CA 1
ATOM 673 C C . ALA A 1 87 ? -31.244 4.971 40.897 1.00 86.00 87 ALA A C 1
ATOM 675 O O . ALA A 1 87 ? -31.387 5.474 42.006 1.00 86.00 87 ALA A O 1
ATOM 676 N N . VAL A 1 88 ? -31.909 5.427 39.830 1.00 83.06 88 VAL A N 1
ATOM 677 C CA . VAL A 1 88 ? -32.885 6.529 39.884 1.00 83.06 88 VAL A CA 1
ATOM 678 C C . VAL A 1 88 ? -34.096 6.146 40.732 1.00 83.06 88 VAL A C 1
ATOM 680 O O . VAL A 1 88 ? -34.503 6.944 41.567 1.00 83.06 88 VAL A O 1
ATOM 683 N N . LYS A 1 89 ? -34.636 4.927 40.604 1.00 90.00 89 LYS A N 1
ATOM 684 C CA . LYS A 1 89 ? -35.721 4.428 41.467 1.00 90.00 89 LYS A CA 1
ATOM 685 C C . LYS A 1 89 ? -35.295 4.404 42.937 1.00 90.00 89 LYS A C 1
ATOM 687 O O . LYS A 1 89 ? -35.985 4.993 43.762 1.00 90.00 89 LYS A O 1
ATOM 692 N N . ALA A 1 90 ? -34.120 3.857 43.249 1.00 86.69 90 ALA A N 1
ATOM 693 C CA . ALA A 1 90 ? -33.575 3.838 44.607 1.00 86.69 90 ALA A CA 1
ATOM 694 C C . ALA A 1 90 ? -33.279 5.247 45.161 1.00 86.69 90 ALA A C 1
ATOM 696 O O . ALA A 1 90 ? -33.478 5.495 46.348 1.00 86.69 90 ALA A O 1
ATOM 697 N N . LEU A 1 91 ? -32.829 6.193 44.328 1.00 79.00 91 LEU A N 1
ATOM 698 C CA . LEU A 1 91 ? -32.653 7.596 44.719 1.00 79.00 91 LEU A CA 1
ATOM 699 C C . LEU A 1 91 ? -33.998 8.292 44.941 1.00 79.00 91 LEU A C 1
ATOM 701 O O . LEU A 1 91 ? -34.146 8.999 45.929 1.00 79.00 91 LEU A O 1
ATOM 705 N N . VAL A 1 92 ? -34.998 8.061 44.090 1.00 85.94 92 VAL A N 1
ATOM 706 C CA . VAL A 1 92 ? -36.360 8.588 44.259 1.00 85.94 92 VAL A CA 1
ATOM 707 C C . VAL A 1 92 ? -37.024 8.006 45.508 1.00 85.94 92 VAL A C 1
ATOM 709 O O . VAL A 1 92 ? -37.711 8.733 46.217 1.00 85.94 92 VAL A O 1
ATOM 712 N N . GLU A 1 93 ? -36.805 6.733 45.830 1.00 86.69 93 GLU A N 1
ATOM 713 C CA . GLU A 1 93 ? -37.273 6.121 47.079 1.00 86.69 93 GLU A CA 1
ATOM 714 C C . GLU A 1 93 ? -36.550 6.684 48.303 1.00 86.69 93 GLU A C 1
ATOM 716 O O . GLU A 1 93 ? -37.215 7.045 49.273 1.00 86.69 93 GLU A O 1
ATOM 721 N N . LYS A 1 94 ? -35.222 6.857 48.245 1.00 86.88 94 LYS A N 1
ATOM 722 C CA . LYS A 1 94 ? -34.451 7.533 49.302 1.00 86.88 94 LYS A CA 1
ATOM 723 C C . LYS A 1 94 ? -34.916 8.973 49.506 1.00 86.88 94 LYS A C 1
ATOM 725 O O . LYS A 1 94 ? -35.189 9.344 50.639 1.00 86.88 94 LYS A O 1
ATOM 730 N N . LEU A 1 95 ? -35.107 9.747 48.437 1.00 78.06 95 LEU A N 1
ATOM 731 C CA . LEU A 1 95 ? -35.623 11.118 48.494 1.00 78.06 95 LEU A CA 1
ATOM 732 C C . LEU A 1 95 ? -37.073 11.168 48.992 1.00 78.06 95 LEU A C 1
ATOM 734 O O . LEU A 1 95 ? -37.408 12.056 49.764 1.00 78.06 95 LEU A O 1
ATOM 738 N N . LYS A 1 96 ? -37.935 10.208 48.630 1.00 81.81 96 LYS A N 1
ATOM 739 C CA . LYS A 1 96 ? -39.298 10.092 49.185 1.00 81.81 96 LYS A CA 1
ATOM 740 C C . LYS A 1 96 ? -39.282 9.718 50.669 1.00 81.81 96 LYS A C 1
ATOM 742 O O . LYS A 1 96 ? -40.087 10.248 51.429 1.00 81.81 96 LYS A O 1
ATOM 747 N N . ALA A 1 97 ? -38.386 8.831 51.099 1.00 84.06 97 ALA A N 1
ATOM 748 C CA . ALA A 1 97 ? -38.221 8.458 52.503 1.00 84.06 97 ALA A CA 1
ATOM 749 C C . ALA A 1 97 ? -37.634 9.614 53.327 1.00 84.06 97 ALA A C 1
ATOM 751 O O . ALA A 1 97 ? -38.120 9.902 54.418 1.00 84.06 97 ALA A O 1
ATOM 752 N N . GLU A 1 98 ? -36.644 10.322 52.788 1.00 81.38 98 GLU A N 1
ATOM 753 C CA . GLU A 1 98 ? -36.044 11.507 53.394 1.00 81.38 98 GLU A CA 1
ATOM 754 C C . GLU A 1 98 ? -37.028 12.679 53.427 1.00 81.38 98 GLU A C 1
ATOM 756 O O . GLU A 1 98 ? -37.123 13.342 54.449 1.00 81.38 98 GLU A O 1
ATOM 761 N N . ALA A 1 99 ? -37.833 12.893 52.381 1.00 76.50 99 ALA A N 1
ATOM 762 C CA . ALA A 1 99 ? -38.902 13.889 52.372 1.00 76.50 99 ALA A CA 1
ATOM 763 C C . ALA A 1 99 ? -40.018 13.543 53.367 1.00 76.50 99 ALA A C 1
ATOM 765 O O . ALA A 1 99 ? -40.506 14.438 54.047 1.00 76.50 99 ALA A O 1
ATOM 766 N N . LYS A 1 100 ? -40.390 12.263 53.523 1.00 78.19 100 LYS A N 1
ATOM 767 C CA . LYS A 1 100 ? -41.319 11.824 54.582 1.00 78.19 100 LYS A CA 1
ATOM 768 C C . LYS A 1 100 ? -40.739 12.073 55.976 1.00 78.19 100 LYS A C 1
ATOM 770 O O . LYS A 1 100 ? -41.422 12.672 56.799 1.00 78.19 100 LYS A O 1
ATOM 775 N N . ARG A 1 101 ? -39.475 11.700 56.216 1.00 78.19 101 ARG A N 1
ATOM 776 C CA . ARG A 1 101 ? -38.763 11.975 57.478 1.00 78.19 101 ARG A CA 1
ATOM 777 C C . ARG A 1 101 ? -38.674 13.473 57.753 1.00 78.19 101 ARG A C 1
ATOM 779 O O . ARG A 1 101 ? -39.088 13.903 58.817 1.00 78.19 101 ARG A O 1
ATOM 786 N N . LYS A 1 102 ? -38.242 14.276 56.777 1.00 77.31 102 LYS A N 1
ATOM 787 C CA . LYS A 1 102 ? -38.175 15.741 56.866 1.00 77.31 102 LYS A CA 1
ATOM 788 C C . LYS A 1 102 ? -39.549 16.384 57.022 1.00 77.31 102 LYS A C 1
ATOM 790 O O . LYS A 1 102 ? -39.628 17.391 57.700 1.00 77.31 102 LYS A O 1
ATOM 795 N N . ALA A 1 103 ? -40.626 15.831 56.464 1.00 68.00 103 ALA A N 1
ATOM 796 C CA . ALA A 1 103 ? -41.985 16.337 56.669 1.00 68.00 103 ALA A CA 1
ATOM 797 C C . ALA A 1 103 ? -42.537 15.984 58.060 1.00 68.00 103 ALA A C 1
ATOM 799 O O . ALA A 1 103 ? -43.210 16.804 58.677 1.00 68.00 103 ALA A O 1
ATOM 800 N N . GLU A 1 104 ? -42.240 14.795 58.582 1.00 71.50 104 GLU A N 1
ATOM 801 C CA . GLU A 1 104 ? -42.589 14.402 59.951 1.00 71.50 104 GLU A CA 1
ATOM 802 C C . GLU A 1 104 ? -41.775 15.201 60.982 1.00 71.50 104 GLU A C 1
ATOM 804 O O . GLU A 1 104 ? -42.322 15.746 61.939 1.00 71.50 104 GLU A O 1
ATOM 809 N N . GLU A 1 105 ? -40.474 15.346 60.743 1.00 71.25 105 GLU A N 1
ATOM 810 C CA . GLU A 1 105 ? -39.559 16.154 61.540 1.00 71.25 105 GLU A CA 1
ATOM 811 C C . GLU A 1 105 ? -39.894 17.645 61.431 1.00 71.25 105 GLU A C 1
ATOM 813 O O . GLU A 1 105 ? -39.878 18.325 62.446 1.00 71.25 105 GLU A O 1
ATOM 818 N N . ALA A 1 106 ? -40.292 18.156 60.260 1.00 62.94 106 ALA A N 1
ATOM 819 C CA . ALA A 1 106 ? -40.788 19.523 60.098 1.00 62.94 106 ALA A CA 1
ATOM 820 C C . ALA A 1 106 ? -42.172 19.725 60.723 1.00 62.94 106 ALA A C 1
ATOM 822 O O . ALA A 1 106 ? -42.447 20.826 61.172 1.00 62.94 106 ALA A O 1
ATOM 823 N N . ARG A 1 107 ? -43.032 18.702 60.830 1.00 64.00 107 ARG A N 1
ATOM 824 C CA . ARG A 1 107 ? -44.269 18.790 61.629 1.00 64.00 107 ARG A CA 1
ATOM 825 C C . ARG A 1 107 ? -43.954 18.876 63.122 1.00 64.00 107 ARG A C 1
ATOM 827 O O . ARG A 1 107 ? -44.474 19.763 63.793 1.00 64.00 107 ARG A O 1
ATOM 834 N N . LYS A 1 108 ? -43.047 18.032 63.628 1.00 68.56 108 LYS A N 1
ATOM 835 C CA . LYS A 1 108 ? -42.564 18.087 65.023 1.00 68.56 108 LYS A CA 1
ATOM 836 C C . LYS A 1 108 ? -41.866 19.423 65.316 1.00 68.56 108 LYS A C 1
ATOM 838 O O . LYS A 1 108 ? -42.213 20.097 66.281 1.00 68.56 108 LYS A O 1
ATOM 843 N N . LYS A 1 109 ? -40.974 19.861 64.424 1.00 61.25 109 LYS A N 1
ATOM 844 C CA . LYS A 1 109 ? -40.271 21.144 64.505 1.00 61.25 109 LYS A CA 1
ATOM 845 C C . LYS A 1 109 ? -41.185 22.340 64.279 1.00 61.25 109 LYS A C 1
ATOM 847 O O . LYS A 1 109 ? -40.933 23.334 64.923 1.00 61.25 109 LYS A O 1
ATOM 852 N N . ALA A 1 110 ? -42.250 22.289 63.477 1.00 55.59 110 ALA A N 1
ATOM 853 C CA . ALA A 1 110 ? -43.205 23.400 63.346 1.00 55.59 110 ALA A CA 1
ATOM 854 C C . ALA A 1 110 ? -44.028 23.601 64.627 1.00 55.59 110 ALA A C 1
ATOM 856 O O . ALA A 1 110 ? -44.257 24.733 65.043 1.00 55.59 110 ALA A O 1
ATOM 857 N N . VAL A 1 111 ? -44.399 22.510 65.307 1.00 57.31 111 VAL A N 1
ATOM 858 C CA . VAL A 1 111 ? -45.007 22.552 66.651 1.00 57.31 111 VAL A CA 1
ATOM 859 C C . VAL A 1 111 ? -44.032 23.119 67.702 1.00 57.31 111 VAL A C 1
ATOM 861 O O . VAL A 1 111 ? -44.461 23.677 68.714 1.00 57.31 111 VAL A O 1
ATOM 864 N N . GLU A 1 112 ? -42.723 23.034 67.456 1.00 54.97 112 GLU A N 1
ATOM 865 C CA . GLU A 1 112 ? -41.663 23.565 68.320 1.00 54.97 112 GLU A CA 1
ATOM 866 C C . GLU A 1 112 ? -41.219 24.996 67.941 1.00 54.97 112 GLU A C 1
ATOM 868 O O . GLU A 1 112 ? -40.965 25.824 68.813 1.00 54.97 112 GLU A O 1
ATOM 873 N N . THR A 1 113 ? -41.179 25.347 66.655 1.00 44.50 113 THR A N 1
ATOM 874 C CA . THR A 1 113 ? -40.803 26.674 66.152 1.00 44.50 113 THR A CA 1
ATOM 875 C C . THR A 1 113 ? -41.966 27.646 66.220 1.00 44.50 113 THR A C 1
ATOM 877 O O . THR A 1 113 ? -41.723 28.811 66.493 1.00 44.50 113 THR A O 1
ATOM 880 N N . ALA A 1 114 ? -43.226 27.204 66.170 1.00 50.62 114 ALA A N 1
ATOM 881 C CA . ALA A 1 114 ? -44.354 28.039 66.599 1.00 50.62 114 ALA A CA 1
ATOM 882 C C . ALA A 1 114 ? -44.227 28.480 68.077 1.00 50.62 114 ALA A C 1
ATOM 884 O O . ALA A 1 114 ? -44.728 29.540 68.452 1.00 50.62 114 ALA A O 1
ATOM 885 N N . LYS A 1 115 ? -43.505 27.709 68.910 1.00 50.31 115 LYS A N 1
ATOM 886 C CA . LYS A 1 115 ? -43.157 28.089 70.292 1.00 50.31 115 LYS A CA 1
ATOM 887 C C . LYS A 1 115 ? -41.880 28.942 70.389 1.00 50.31 115 LYS A C 1
ATOM 889 O O . LYS A 1 115 ? -41.758 29.697 71.347 1.00 50.31 115 LYS A O 1
ATOM 894 N N . LYS A 1 116 ? -40.956 28.865 69.419 1.00 44.28 116 LYS A N 1
ATOM 895 C CA . LYS A 1 116 ? -39.638 29.551 69.441 1.00 44.28 116 LYS A CA 1
ATOM 896 C C . LYS A 1 116 ? -39.523 30.801 68.548 1.00 44.28 116 LYS A C 1
ATOM 898 O O . LYS A 1 116 ? -38.736 31.686 68.854 1.00 44.28 116 LYS A O 1
ATOM 903 N N . VAL A 1 117 ? -40.354 30.962 67.516 1.00 44.97 117 VAL A N 1
ATOM 904 C CA . VAL A 1 117 ? -40.407 32.163 66.644 1.00 44.97 117 VAL A CA 1
ATOM 905 C C . VAL A 1 117 ? -40.916 33.405 67.396 1.00 44.97 117 VAL A C 1
ATOM 907 O O . VAL A 1 117 ? -40.694 34.527 66.958 1.00 44.97 117 VAL A O 1
ATOM 910 N N . LYS A 1 118 ? -41.505 33.231 68.589 1.00 43.00 118 LYS A N 1
ATOM 911 C CA . LYS A 1 118 ? -41.772 34.331 69.532 1.00 43.00 118 LYS A CA 1
ATOM 912 C C . LYS A 1 118 ? -40.519 34.894 70.228 1.00 43.00 118 LYS A C 1
ATOM 914 O O . LYS A 1 118 ? -40.641 35.927 70.874 1.00 43.00 118 LYS A O 1
ATOM 919 N N . ALA A 1 119 ? -39.360 34.230 70.152 1.00 39.44 119 ALA A N 1
ATOM 920 C CA . ALA A 1 119 ? -38.203 34.547 70.996 1.00 39.44 119 ALA A CA 1
ATOM 921 C C . ALA A 1 119 ? -37.055 35.289 70.283 1.00 39.44 119 ALA A C 1
ATOM 923 O O . ALA A 1 119 ? -36.409 36.126 70.906 1.00 39.44 119 ALA A O 1
ATOM 924 N N . GLU A 1 120 ? -36.779 35.008 69.003 1.00 36.69 120 GLU A N 1
ATOM 925 C CA . GLU A 1 120 ? -35.499 35.395 68.374 1.00 36.69 120 GLU A CA 1
ATOM 926 C C . GLU A 1 120 ? -35.662 36.095 67.011 1.00 36.69 120 GLU A C 1
ATOM 928 O O . GLU A 1 120 ? -35.073 35.716 66.003 1.00 36.69 120 GLU A O 1
ATOM 933 N N . ALA A 1 121 ? -36.435 37.185 66.999 1.00 36.72 121 ALA A N 1
ATOM 934 C CA . ALA A 1 121 ? -36.434 38.192 65.927 1.00 36.72 121 ALA A CA 1
ATOM 935 C C . ALA A 1 121 ? -35.530 39.403 66.267 1.00 36.72 121 ALA A C 1
ATOM 937 O O . ALA A 1 121 ? -35.806 40.539 65.883 1.00 36.72 121 ALA A O 1
ATOM 938 N N . GLN A 1 122 ? -34.458 39.178 67.034 1.00 39.97 122 GLN A N 1
ATOM 939 C CA . GLN A 1 122 ? -33.484 40.195 67.438 1.00 39.97 122 GLN A CA 1
ATOM 940 C C . GLN A 1 122 ? -32.058 39.642 67.348 1.00 39.97 122 GLN A C 1
ATOM 942 O O . GLN A 1 122 ? -31.847 38.456 67.572 1.00 39.97 122 GLN A O 1
ATOM 947 N N . LYS A 1 123 ? -31.088 40.544 67.112 1.00 38.19 123 LYS A N 1
ATOM 948 C CA . LYS A 1 123 ? -29.658 40.291 66.805 1.00 38.19 123 LYS A CA 1
ATOM 949 C C . LYS A 1 123 ? -29.460 39.882 65.334 1.00 38.19 123 LYS A C 1
ATOM 951 O O . LYS A 1 123 ? -29.482 38.716 64.976 1.00 38.19 123 LYS A O 1
ATOM 956 N N . LYS A 1 124 ? -29.501 40.869 64.429 1.00 33.53 124 LYS A N 1
ATOM 957 C CA . LYS A 1 124 ? -28.340 41.684 63.978 1.00 33.53 124 LYS A CA 1
ATOM 958 C C . LYS A 1 124 ? -27.316 40.809 63.234 1.00 33.53 124 LYS A C 1
ATOM 960 O O . LYS A 1 124 ? -26.679 39.974 63.850 1.00 33.53 124 LYS A O 1
ATOM 965 N N . ALA A 1 125 ? -27.245 40.864 61.907 1.00 28.67 125 ALA A N 1
ATOM 966 C CA . ALA A 1 125 ? -26.656 41.945 61.104 1.00 28.67 125 ALA A CA 1
ATOM 967 C C . ALA A 1 125 ? -25.119 42.037 61.188 1.00 28.67 125 ALA A C 1
ATOM 969 O O . ALA A 1 125 ? -24.549 42.001 62.270 1.00 28.67 125 ALA A O 1
ATOM 970 N N . GLN A 1 126 ? -24.543 42.338 60.018 1.00 30.95 126 GLN A N 1
ATOM 971 C CA . GLN A 1 126 ? -23.202 42.867 59.735 1.00 30.95 126 GLN A CA 1
ATOM 972 C C . GLN A 1 126 ? -22.037 41.908 59.424 1.00 30.95 126 GLN A C 1
ATOM 974 O O . GLN A 1 126 ? -21.802 40.894 60.066 1.00 30.95 126 GLN A O 1
ATOM 979 N N . ALA A 1 127 ? -21.269 42.431 58.463 1.00 28.95 127 ALA A N 1
ATOM 980 C CA . ALA A 1 127 ? -19.856 42.264 58.143 1.00 28.95 127 ALA A CA 1
ATOM 981 C C . ALA A 1 127 ? -19.430 41.134 57.167 1.00 28.95 127 ALA A C 1
ATOM 983 O O . ALA A 1 127 ? -19.778 39.983 57.381 1.00 28.95 127 ALA A O 1
ATOM 984 N N . VAL A 1 128 ? -18.788 41.378 56.000 1.00 33.12 128 VAL A N 1
ATOM 985 C CA . VAL A 1 128 ? -17.645 42.276 55.618 1.00 33.12 128 VAL A CA 1
ATOM 986 C C . VAL A 1 128 ? -16.305 41.639 56.047 1.00 33.12 128 VAL A C 1
ATOM 988 O O . VAL A 1 128 ? -16.173 41.327 57.218 1.00 33.12 128 VAL A O 1
ATOM 991 N N . THR A 1 129 ? -15.274 41.394 55.210 1.00 27.00 129 THR A N 1
ATOM 992 C CA . THR A 1 129 ? -15.027 41.639 53.759 1.00 27.00 129 THR A CA 1
ATOM 993 C C . THR A 1 129 ? -13.729 40.946 53.252 1.00 27.00 129 THR A C 1
ATOM 995 O O . THR A 1 129 ? -12.819 40.762 54.043 1.00 27.00 12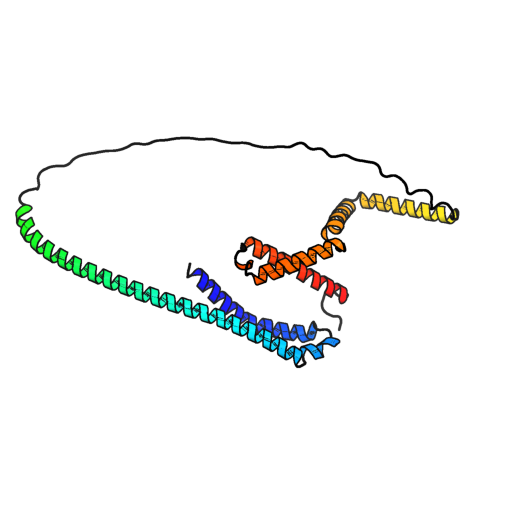9 THR A O 1
ATOM 998 N N . LYS A 1 130 ? -13.615 40.767 51.915 1.00 26.55 130 LYS A N 1
ATOM 999 C CA . LYS A 1 130 ? -12.443 41.018 51.008 1.00 26.55 130 LYS A CA 1
ATOM 1000 C C . LYS A 1 130 ? -11.044 40.352 51.183 1.00 26.55 130 LYS A C 1
ATOM 1002 O O . LYS A 1 130 ? -10.401 40.500 52.211 1.00 26.55 130 LYS A O 1
ATOM 1007 N N . THR A 1 131 ? -10.492 39.966 50.010 1.00 27.44 131 THR A N 1
ATOM 1008 C CA . THR A 1 131 ? -9.063 40.054 49.547 1.00 27.44 131 THR A CA 1
ATOM 1009 C C . THR A 1 131 ? -8.001 39.177 50.256 1.00 27.44 131 THR A C 1
ATOM 1011 O O . THR A 1 131 ? -8.249 38.701 51.351 1.00 27.44 131 THR A O 1
ATOM 1014 N N . ALA A 1 132 ? -6.819 38.861 49.691 1.00 25.61 132 ALA A N 1
ATOM 1015 C CA . ALA A 1 132 ? -6.0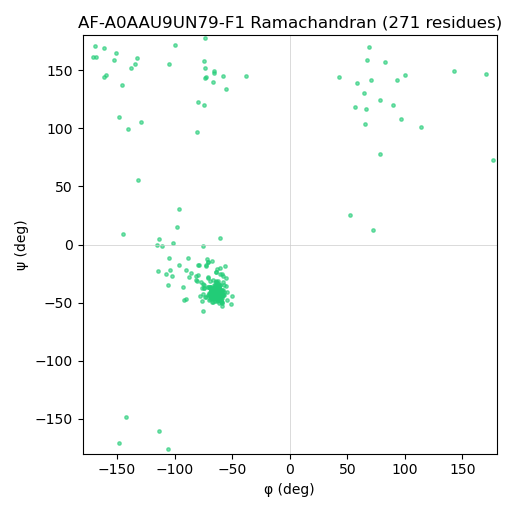55 39.486 48.589 1.00 25.61 132 ALA A CA 1
ATOM 1016 C C . ALA A 1 132 ? -5.327 38.479 47.639 1.00 25.61 132 ALA A C 1
ATOM 1018 O O . ALA A 1 132 ? -5.876 37.423 47.343 1.00 25.61 132 ALA A O 1
ATOM 1019 N N . SER A 1 133 ? -4.173 38.873 47.077 1.00 26.48 133 SER A N 1
ATOM 1020 C CA . SER A 1 133 ? -3.615 38.506 45.756 1.00 26.48 133 SER A CA 1
ATOM 1021 C C . SER A 1 133 ? -2.308 37.666 45.778 1.00 26.48 133 SER A C 1
ATOM 1023 O O . SER A 1 133 ? -1.985 37.075 46.803 1.00 26.48 133 SER A O 1
ATOM 1025 N N . ASP A 1 134 ? -1.572 37.675 44.641 1.00 27.45 134 ASP A N 1
ATOM 1026 C CA . ASP A 1 134 ? -0.109 37.448 44.457 1.00 27.45 134 ASP A CA 1
ATOM 1027 C C . ASP A 1 134 ? 0.360 36.038 43.976 1.00 27.45 134 ASP A C 1
ATOM 1029 O O . ASP A 1 134 ? -0.257 35.041 44.328 1.00 27.45 134 ASP A O 1
ATOM 1033 N N . VAL A 1 135 ? 1.428 35.814 43.162 1.00 29.28 135 VAL A N 1
ATOM 1034 C CA . VAL A 1 135 ? 2.379 36.657 42.363 1.00 29.28 135 VAL A CA 1
ATOM 1035 C C . VAL A 1 135 ? 3.252 35.765 41.406 1.00 29.28 135 VAL A C 1
ATOM 1037 O O . VAL A 1 135 ? 3.294 34.552 41.584 1.00 29.28 135 VAL A O 1
ATOM 1040 N N . LYS A 1 136 ? 4.036 36.379 40.481 1.00 25.39 136 LYS A N 1
ATOM 1041 C CA . LYS A 1 136 ? 5.358 35.952 39.883 1.00 25.39 136 LYS A CA 1
ATOM 1042 C C . LYS A 1 136 ? 5.498 35.216 38.512 1.00 25.39 136 LYS A C 1
ATOM 1044 O O . LYS A 1 136 ? 5.373 34.007 38.401 1.00 25.39 136 LYS A O 1
ATOM 1049 N N . ASN A 1 137 ? 6.010 35.988 37.536 1.00 26.34 137 ASN A N 1
ATOM 1050 C CA . ASN A 1 137 ? 7.286 35.864 36.775 1.00 26.34 137 ASN A CA 1
ATOM 1051 C C . ASN A 1 137 ? 7.728 34.623 35.940 1.00 26.34 137 ASN A C 1
ATOM 1053 O O . ASN A 1 137 ? 8.176 33.626 36.491 1.00 26.34 137 ASN A O 1
ATOM 1057 N N . LYS A 1 138 ? 7.898 34.885 34.623 1.00 27.55 138 LYS A N 1
ATOM 1058 C CA . LYS A 1 138 ? 9.178 35.036 33.852 1.00 27.55 138 LYS A CA 1
ATOM 1059 C C . LYS A 1 138 ? 10.155 33.840 33.683 1.00 27.55 138 LYS A C 1
ATOM 1061 O O . LYS A 1 138 ? 10.652 33.325 34.673 1.00 27.55 138 LYS A O 1
ATOM 1066 N N . VAL A 1 139 ? 10.584 33.575 32.430 1.00 29.77 139 VAL A N 1
ATOM 1067 C CA . VAL A 1 139 ? 11.984 33.641 31.886 1.00 29.77 139 VAL A CA 1
ATOM 1068 C C . VAL A 1 139 ? 12.069 33.032 30.461 1.00 29.77 139 VAL A C 1
ATOM 1070 O O . VAL A 1 139 ? 11.323 32.119 30.127 1.00 29.77 139 VAL A O 1
ATOM 1073 N N . GLU A 1 140 ? 12.955 33.579 29.615 1.00 30.75 140 GLU A N 1
ATOM 1074 C CA . GLU A 1 140 ? 13.194 33.223 28.197 1.00 30.75 140 GLU A CA 1
ATOM 1075 C C . GLU A 1 140 ? 14.423 32.301 27.989 1.00 30.75 140 GLU A C 1
ATOM 1077 O O . GLU A 1 140 ? 15.238 32.129 28.894 1.00 30.75 140 GLU A O 1
ATOM 1082 N N . GLY A 1 141 ? 14.619 31.779 26.766 1.00 25.86 141 GLY A N 1
ATOM 1083 C CA . GLY A 1 141 ? 15.849 31.088 26.338 1.00 25.86 141 GLY A CA 1
ATOM 1084 C C . GLY A 1 141 ? 16.002 30.997 24.807 1.00 25.86 141 GLY A C 1
ATOM 1085 O O . GLY A 1 141 ? 15.012 30.848 24.096 1.00 25.86 141 GLY A O 1
ATOM 1086 N N . ASN A 1 142 ? 17.238 31.096 24.293 1.00 28.06 142 ASN A N 1
ATOM 1087 C CA . ASN A 1 142 ? 17.589 31.231 22.862 1.00 28.06 142 ASN A CA 1
ATOM 1088 C C . ASN A 1 142 ? 18.728 30.252 22.458 1.00 28.06 142 ASN A C 1
ATOM 1090 O O . ASN A 1 142 ? 19.438 29.757 23.333 1.00 28.06 142 ASN A O 1
ATOM 1094 N N . LEU A 1 143 ? 18.921 29.946 21.162 1.00 32.56 143 LEU A N 1
ATOM 1095 C CA . LEU A 1 143 ? 19.861 28.906 20.690 1.00 32.56 143 LEU A CA 1
ATOM 1096 C C . LEU A 1 143 ? 20.284 29.049 19.202 1.00 32.56 143 LEU A C 1
ATOM 1098 O O . LEU A 1 143 ? 19.454 29.383 18.360 1.00 32.56 143 LEU A O 1
ATOM 1102 N N . THR A 1 144 ? 21.543 28.692 18.864 1.00 32.12 144 THR A N 1
ATOM 1103 C CA . THR A 1 144 ? 21.990 27.788 17.748 1.00 32.12 144 THR A CA 1
ATOM 1104 C C . THR A 1 144 ? 23.306 28.152 16.991 1.00 32.12 144 THR A C 1
ATOM 1106 O O . THR A 1 144 ? 23.591 29.315 16.737 1.00 32.12 144 THR A O 1
ATOM 1109 N N . LYS A 1 145 ? 24.001 27.087 16.503 1.00 29.97 145 LYS A N 1
ATOM 1110 C CA . LYS A 1 145 ? 24.816 26.918 15.245 1.00 29.97 145 LYS A CA 1
ATOM 1111 C C . LYS A 1 145 ? 26.361 26.695 15.285 1.00 29.97 145 LYS A C 1
ATOM 1113 O O . LYS A 1 145 ? 27.140 27.633 15.270 1.00 29.97 145 LYS A O 1
ATOM 1118 N N . ARG A 1 146 ? 26.733 25.406 15.108 1.00 35.97 146 ARG A N 1
ATOM 1119 C CA . ARG A 1 146 ? 27.642 24.743 14.106 1.00 35.97 146 ARG A CA 1
ATOM 1120 C C . ARG A 1 146 ? 29.012 25.329 13.667 1.00 35.97 146 ARG A C 1
ATOM 1122 O O . ARG A 1 146 ? 29.087 26.476 13.247 1.00 35.97 146 ARG A O 1
ATOM 1129 N N . LYS A 1 147 ? 29.986 24.420 13.418 1.00 31.55 147 LYS A N 1
ATOM 1130 C CA . LYS A 1 147 ? 30.936 24.459 12.264 1.00 31.55 147 LYS A CA 1
ATOM 1131 C C . LYS A 1 147 ? 31.425 23.045 11.797 1.00 31.55 147 LYS A C 1
ATOM 1133 O O . LYS A 1 147 ? 31.147 22.087 12.514 1.00 31.55 147 LYS A O 1
ATOM 1138 N N . PRO A 1 148 ? 32.035 22.901 10.584 1.00 49.88 148 PRO A N 1
ATOM 1139 C CA . PRO A 1 148 ? 32.391 21.629 9.901 1.00 49.88 148 PRO A CA 1
ATOM 1140 C C . PRO A 1 148 ? 33.913 21.300 9.929 1.00 49.88 148 PRO A C 1
ATOM 1142 O O . PRO A 1 148 ? 34.668 22.075 10.519 1.00 49.88 148 PRO A O 1
ATOM 1145 N N . PRO A 1 149 ? 34.392 20.208 9.275 1.00 45.81 149 PRO A N 1
ATOM 1146 C CA . PRO A 1 149 ? 34.906 20.322 7.885 1.00 45.81 149 PRO A CA 1
ATOM 1147 C C . PRO A 1 149 ? 34.703 19.058 6.990 1.00 45.81 149 PRO A C 1
ATOM 1149 O O . PRO A 1 149 ? 34.023 18.115 7.380 1.00 45.81 149 PRO A O 1
ATOM 1152 N N . GLY A 1 150 ? 35.310 19.031 5.789 1.00 33.50 150 GLY A N 1
ATOM 1153 C CA . GLY A 1 150 ? 35.481 17.862 4.896 1.00 33.50 150 GLY A CA 1
ATOM 1154 C C . GLY A 1 150 ? 36.733 18.025 4.005 1.00 33.50 150 GLY A C 1
ATOM 1155 O O . GLY A 1 150 ? 37.213 19.148 3.866 1.00 33.50 150 GLY A O 1
ATOM 1156 N N . ASN A 1 151 ? 37.311 16.942 3.454 1.00 35.19 151 ASN A N 1
ATOM 1157 C CA . ASN A 1 151 ? 38.566 16.996 2.670 1.00 35.19 151 ASN A CA 1
ATOM 1158 C C . ASN A 1 151 ? 38.785 15.752 1.761 1.00 35.19 151 ASN A C 1
ATOM 1160 O O . ASN A 1 151 ? 38.147 14.726 1.992 1.00 35.19 151 ASN A O 1
ATOM 1164 N N . ARG A 1 152 ? 39.776 15.828 0.845 1.00 37.09 152 ARG A N 1
ATOM 1165 C CA . ARG A 1 152 ? 40.272 14.827 -0.148 1.00 37.09 152 ARG A CA 1
ATOM 1166 C C . ARG A 1 152 ? 39.509 14.704 -1.477 1.00 37.09 152 ARG A C 1
ATOM 1168 O O . ARG A 1 152 ? 38.314 14.951 -1.522 1.00 37.09 152 ARG A O 1
ATOM 1175 N N . PHE A 1 153 ? 40.119 14.209 -2.566 1.00 35.16 153 PHE A N 1
ATOM 1176 C CA . PHE A 1 153 ? 41.456 14.422 -3.185 1.00 35.16 153 PHE A CA 1
ATOM 1177 C C . PHE A 1 153 ? 41.417 13.759 -4.592 1.00 35.16 153 PHE A C 1
ATOM 1179 O O . PHE A 1 153 ? 40.552 12.930 -4.857 1.00 35.16 153 PHE A O 1
ATOM 1186 N N . ARG A 1 154 ? 42.351 14.131 -5.477 1.00 38.38 154 ARG A N 1
ATOM 1187 C CA . ARG A 1 154 ? 42.540 13.673 -6.877 1.00 38.38 154 ARG A CA 1
ATOM 1188 C C . ARG A 1 154 ? 42.283 12.180 -7.175 1.00 38.38 154 ARG A C 1
ATOM 1190 O O . ARG A 1 154 ? 42.734 11.319 -6.426 1.00 38.38 154 ARG A O 1
ATOM 1197 N N . SER A 1 155 ? 41.744 11.898 -8.366 1.00 36.38 155 SER A N 1
ATOM 1198 C CA . SER A 1 155 ? 41.891 10.616 -9.077 1.00 36.38 155 SER A CA 1
ATOM 1199 C C . SER 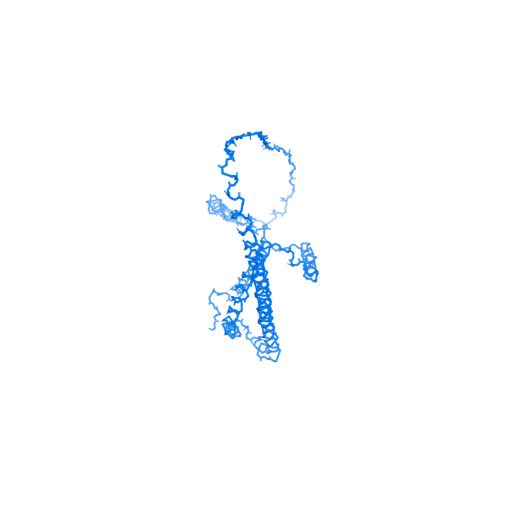A 1 155 ? 42.870 10.739 -10.258 1.00 36.38 155 SER A C 1
ATOM 1201 O O . SER A 1 155 ? 43.121 11.829 -10.772 1.00 36.38 155 SER A O 1
ATOM 1203 N N . ILE A 1 156 ? 43.464 9.607 -10.634 1.00 39.06 156 ILE A N 1
ATOM 1204 C CA . ILE A 1 156 ? 44.577 9.434 -11.580 1.00 39.06 156 ILE A CA 1
ATOM 1205 C C . ILE A 1 156 ? 44.218 8.271 -12.530 1.00 39.06 156 ILE A C 1
ATOM 1207 O O . ILE A 1 156 ? 43.470 7.388 -12.122 1.00 39.06 156 ILE A O 1
ATOM 1211 N N . LEU A 1 157 ? 44.798 8.266 -13.742 1.00 42.53 157 LEU A N 1
ATOM 1212 C CA . LEU A 1 157 ? 44.763 7.208 -14.778 1.00 42.53 157 LEU A CA 1
ATOM 1213 C C . LEU A 1 157 ? 43.408 6.888 -15.446 1.00 42.53 157 LEU A C 1
ATOM 1215 O O . LEU A 1 157 ? 42.504 6.355 -14.815 1.00 42.53 157 LEU A O 1
ATOM 1219 N N . LEU A 1 158 ? 43.346 7.125 -16.768 1.00 41.50 158 LEU A N 1
ATOM 1220 C CA . LEU A 1 158 ? 42.661 6.312 -17.801 1.00 41.50 158 LEU A CA 1
ATOM 1221 C C . LEU A 1 158 ? 42.793 7.013 -19.175 1.00 41.50 158 LEU A C 1
ATOM 1223 O O . LEU A 1 158 ? 41.838 7.624 -19.646 1.00 41.50 158 LEU A O 1
ATOM 1227 N N . ASN A 1 159 ? 43.984 7.004 -19.799 1.00 42.09 159 ASN A N 1
ATOM 1228 C CA . ASN A 1 159 ? 44.212 7.821 -21.010 1.00 42.09 159 ASN A CA 1
ATOM 1229 C C . ASN A 1 159 ? 45.129 7.235 -22.112 1.00 42.09 159 ASN A C 1
ATOM 1231 O O . ASN A 1 159 ? 45.451 7.960 -23.046 1.00 42.09 159 ASN A O 1
ATOM 1235 N N . GLU A 1 160 ? 45.542 5.960 -22.050 1.00 49.91 160 GLU A N 1
ATOM 1236 C CA . GLU A 1 160 ? 46.611 5.430 -22.936 1.00 49.91 160 GLU A CA 1
ATOM 1237 C C . GLU A 1 160 ? 46.201 4.327 -23.937 1.00 49.91 160 GLU A C 1
ATOM 1239 O O . GLU A 1 160 ? 47.034 3.885 -24.720 1.00 49.91 160 GLU A O 1
ATOM 1244 N N . VAL A 1 161 ? 44.937 3.882 -23.980 1.00 47.94 161 VAL A N 1
ATOM 1245 C CA . VAL A 1 161 ? 44.572 2.635 -24.707 1.00 47.94 161 VAL A CA 1
ATOM 1246 C C . VAL A 1 161 ? 43.849 2.850 -26.058 1.00 47.94 161 VAL A C 1
ATOM 1248 O O . VAL A 1 161 ? 43.761 1.930 -26.863 1.00 47.94 161 VAL A O 1
ATOM 1251 N N . ASN A 1 162 ? 43.383 4.062 -26.384 1.00 45.94 162 ASN A N 1
ATOM 1252 C CA . ASN A 1 162 ? 42.523 4.308 -27.565 1.00 45.94 162 ASN A CA 1
ATOM 1253 C C . ASN A 1 162 ? 43.243 4.830 -28.835 1.00 45.94 162 ASN A C 1
ATOM 1255 O O . ASN A 1 162 ? 42.587 5.338 -29.744 1.00 45.94 162 ASN A O 1
ATOM 1259 N N . GLY A 1 163 ? 44.576 4.743 -28.919 1.00 52.38 163 GLY A N 1
ATOM 1260 C CA . GLY A 1 163 ? 45.365 5.431 -29.958 1.00 52.38 163 GLY A CA 1
ATOM 1261 C C . GLY A 1 163 ? 45.593 4.703 -31.296 1.00 52.38 163 GLY A C 1
ATOM 1262 O O . GLY A 1 163 ? 46.088 5.330 -32.226 1.00 52.38 163 GLY A O 1
ATOM 1263 N N . ALA A 1 164 ? 45.285 3.406 -31.415 1.00 52.12 164 ALA A N 1
ATOM 1264 C CA . ALA A 1 164 ? 45.915 2.555 -32.442 1.00 52.12 164 ALA A CA 1
ATOM 1265 C C . ALA A 1 164 ? 45.216 2.467 -33.819 1.00 52.12 164 ALA A C 1
ATOM 1267 O O . ALA A 1 164 ? 45.874 2.123 -34.796 1.00 52.12 164 ALA A O 1
ATOM 1268 N N . TYR A 1 165 ? 43.913 2.755 -33.929 1.00 52.28 165 TYR A N 1
ATOM 1269 C CA . TYR A 1 165 ? 43.170 2.611 -35.193 1.00 52.28 165 TYR A CA 1
ATOM 1270 C C . TYR A 1 165 ? 42.187 3.756 -35.401 1.00 52.28 165 TYR A C 1
ATOM 1272 O O . TYR A 1 165 ? 41.079 3.751 -34.862 1.00 52.28 165 TYR A O 1
ATOM 1280 N N . ALA A 1 166 ? 42.581 4.741 -36.207 1.00 54.00 166 ALA A N 1
ATOM 1281 C CA . ALA A 1 166 ? 41.722 5.875 -36.500 1.00 54.00 166 ALA A CA 1
ATOM 1282 C C . ALA A 1 166 ? 41.966 6.416 -37.919 1.00 54.00 166 ALA A C 1
ATOM 1284 O O . ALA A 1 166 ? 43.003 6.993 -38.227 1.00 54.00 166 ALA A O 1
ATOM 1285 N N . ILE A 1 167 ? 40.989 6.196 -38.801 1.00 54.84 167 ILE A N 1
ATOM 1286 C CA . ILE A 1 167 ? 41.016 6.657 -40.195 1.00 54.84 167 ILE A CA 1
ATOM 1287 C C . ILE A 1 167 ? 40.761 8.177 -40.197 1.00 54.84 167 ILE A C 1
ATOM 1289 O O . ILE A 1 167 ? 39.680 8.586 -39.761 1.00 54.84 167 ILE A O 1
ATOM 1293 N N . PRO A 1 168 ? 41.676 9.029 -40.702 1.00 62.81 168 PRO A N 1
ATOM 1294 C CA . PRO A 1 168 ? 41.638 10.473 -40.445 1.00 62.81 168 PRO A CA 1
ATOM 1295 C C . PRO A 1 168 ? 40.381 11.169 -40.990 1.00 62.81 168 PRO A C 1
ATOM 1297 O O . PRO A 1 168 ? 39.825 12.048 -40.336 1.00 62.81 168 PRO A O 1
ATOM 1300 N N . VAL A 1 169 ? 39.857 10.729 -42.138 1.00 63.06 169 VAL A N 1
ATOM 1301 C CA . VAL A 1 169 ? 38.634 11.297 -42.743 1.00 63.06 169 VAL A CA 1
ATOM 1302 C C . VAL A 1 169 ? 37.374 10.937 -41.937 1.00 63.06 169 VAL A C 1
ATOM 1304 O O . VAL A 1 169 ? 36.472 11.762 -41.768 1.00 63.06 169 VAL A O 1
ATOM 1307 N N . LEU A 1 170 ? 37.320 9.724 -41.373 1.00 57.34 170 LEU A N 1
ATOM 1308 C CA . LEU A 1 170 ? 36.237 9.314 -40.471 1.00 57.34 170 LEU A CA 1
ATOM 1309 C C . LEU A 1 170 ? 36.385 9.967 -39.091 1.00 57.34 170 LEU A C 1
ATOM 1311 O O . LEU A 1 170 ? 35.378 10.349 -38.493 1.00 57.34 170 LEU A O 1
ATOM 1315 N N . GLN A 1 171 ? 37.611 10.179 -38.603 1.00 62.22 171 GLN A N 1
ATOM 1316 C CA . GLN A 1 171 ? 37.856 11.000 -37.414 1.00 62.22 171 GLN A CA 1
ATOM 1317 C C . GLN A 1 171 ? 37.359 12.429 -37.610 1.00 62.22 171 GLN A C 1
ATOM 1319 O O . GLN A 1 171 ? 36.637 12.917 -36.754 1.00 62.22 171 GLN A O 1
ATOM 1324 N N . GLN A 1 172 ? 37.664 13.089 -38.730 1.00 72.50 172 GLN A N 1
ATOM 1325 C CA . GLN A 1 172 ? 37.199 14.456 -38.986 1.00 72.50 172 GLN A CA 1
ATOM 1326 C C . GLN A 1 172 ? 35.668 14.552 -38.965 1.00 72.50 172 GLN A C 1
ATOM 1328 O O . GLN A 1 172 ? 35.127 15.365 -38.217 1.00 72.50 172 GLN A O 1
ATOM 1333 N N . ARG A 1 173 ? 34.950 13.673 -39.683 1.00 67.56 173 ARG A N 1
ATOM 1334 C CA . ARG A 1 173 ? 33.474 13.665 -39.647 1.00 67.56 173 ARG A CA 1
ATOM 1335 C C . ARG A 1 173 ? 32.909 13.299 -38.275 1.00 67.56 173 ARG A C 1
ATOM 1337 O O . ARG A 1 173 ? 31.949 13.923 -37.833 1.00 67.56 173 ARG A O 1
ATOM 1344 N N . THR A 1 174 ? 33.483 12.316 -37.577 1.00 67.06 174 THR A N 1
ATOM 1345 C CA . THR A 1 174 ? 33.014 11.954 -36.226 1.00 67.06 174 THR A CA 1
ATOM 1346 C C . THR A 1 174 ? 33.357 13.015 -35.184 1.00 67.06 174 THR A C 1
ATOM 1348 O O . THR A 1 174 ? 32.593 13.173 -34.241 1.00 67.06 174 THR A O 1
ATOM 1351 N N . ASN A 1 175 ? 34.437 13.779 -35.351 1.00 75.69 175 ASN A N 1
ATOM 1352 C CA . ASN A 1 175 ? 34.791 14.903 -34.487 1.00 75.69 175 ASN A CA 1
ATOM 1353 C C . ASN A 1 175 ? 33.872 16.102 -34.742 1.00 75.69 175 ASN A C 1
ATOM 1355 O O . ASN A 1 175 ? 33.301 16.603 -33.784 1.00 75.69 175 ASN A O 1
ATOM 1359 N N . GLN A 1 176 ? 33.595 16.463 -35.999 1.00 77.75 176 GLN A N 1
ATOM 1360 C CA . GLN A 1 176 ? 32.588 17.481 -36.341 1.00 77.75 176 GLN A CA 1
ATOM 1361 C C . GLN A 1 176 ? 31.189 17.105 -35.824 1.00 77.75 176 GLN A C 1
ATOM 1363 O O . GLN A 1 176 ? 30.484 17.938 -35.255 1.00 77.75 176 GLN A O 1
ATOM 1368 N N . LEU A 1 177 ? 30.789 15.833 -35.951 1.00 72.38 177 LEU A N 1
ATOM 1369 C CA . LEU A 1 177 ? 29.543 15.330 -35.363 1.00 72.38 177 LEU A CA 1
ATOM 1370 C C . LEU A 1 177 ? 29.571 15.381 -33.830 1.00 72.38 177 LEU A C 1
ATOM 1372 O O . LEU A 1 177 ? 28.585 15.806 -33.234 1.00 72.38 177 LEU A O 1
ATOM 1376 N N . LYS A 1 178 ? 30.679 14.999 -33.178 1.00 72.06 178 LYS A N 1
ATOM 1377 C CA . LYS A 1 178 ? 30.845 15.120 -31.719 1.00 72.06 178 LYS A CA 1
ATOM 1378 C C . LYS A 1 178 ? 30.781 16.574 -31.263 1.00 72.06 178 LYS A C 1
ATOM 1380 O O . LYS A 1 178 ? 30.128 16.826 -30.264 1.00 72.06 178 LYS A O 1
ATOM 1385 N N . GLU A 1 179 ? 31.405 17.514 -31.966 1.00 81.94 179 GLU A N 1
ATOM 1386 C CA . GLU A 1 179 ? 31.367 18.948 -31.657 1.00 81.94 179 GLU A CA 1
ATOM 1387 C C . GLU A 1 179 ? 29.953 19.508 -31.818 1.00 81.94 179 GLU A C 1
ATOM 1389 O O . GLU A 1 179 ? 29.419 20.097 -30.883 1.00 81.94 179 GLU A O 1
ATOM 1394 N N . PHE A 1 180 ? 29.278 19.224 -32.935 1.00 81.00 180 PHE A N 1
ATOM 1395 C CA . PHE A 1 180 ? 27.892 19.642 -33.161 1.00 81.00 180 PHE A CA 1
ATOM 1396 C C . PHE A 1 180 ? 26.916 19.041 -32.135 1.00 81.00 180 PHE A C 1
ATOM 1398 O O . PHE A 1 180 ? 26.028 19.735 -31.629 1.00 81.00 180 PHE A O 1
ATOM 1405 N N . LEU A 1 181 ? 27.091 17.761 -31.783 1.00 73.94 181 LEU A N 1
ATOM 1406 C CA . LEU A 1 181 ? 26.332 17.096 -30.721 1.00 73.94 181 LEU A CA 1
ATOM 1407 C C . LEU A 1 181 ? 26.681 17.654 -29.339 1.00 73.94 181 LEU A C 1
ATOM 1409 O O . LEU A 1 181 ? 25.777 17.836 -28.528 1.00 73.94 181 LEU A O 1
ATOM 1413 N N . GLN A 1 182 ? 27.948 17.970 -29.061 1.00 77.31 182 GLN A N 1
ATOM 1414 C CA . GLN A 1 182 ? 28.369 18.606 -27.815 1.00 77.31 182 GLN A CA 1
ATOM 1415 C C . GLN A 1 182 ? 27.811 20.018 -27.689 1.00 77.31 182 GLN A C 1
ATOM 1417 O O . GLN A 1 182 ? 27.382 20.380 -26.604 1.00 77.31 182 GLN A O 1
ATOM 1422 N N . ASP A 1 183 ? 27.770 20.812 -28.752 1.00 81.06 183 ASP A N 1
ATOM 1423 C CA . ASP A 1 183 ? 27.280 22.186 -28.693 1.00 81.06 183 ASP A CA 1
ATOM 1424 C C . ASP A 1 183 ? 25.756 22.250 -28.624 1.00 81.06 183 ASP A C 1
ATOM 1426 O O . ASP A 1 183 ? 25.214 23.039 -27.845 1.00 81.06 183 ASP A O 1
ATOM 1430 N N . LYS A 1 184 ? 25.044 21.359 -29.331 1.00 75.44 184 LYS A N 1
ATOM 1431 C CA . LYS A 1 184 ? 23.615 21.134 -29.068 1.00 75.44 184 LYS A CA 1
ATOM 1432 C C . LYS A 1 184 ? 23.389 20.645 -27.637 1.00 75.44 184 LYS A C 1
ATOM 1434 O O . LYS A 1 184 ? 22.543 21.207 -26.948 1.00 75.44 184 LYS A O 1
ATOM 1439 N N . SER A 1 185 ? 24.176 19.679 -27.159 1.00 67.94 185 SER A N 1
ATOM 1440 C CA . SER A 1 185 ? 24.096 19.156 -25.790 1.00 67.94 185 SER A CA 1
ATOM 1441 C C . SER A 1 185 ? 24.313 20.260 -24.752 1.00 67.94 185 SER A C 1
ATOM 1443 O O . SER A 1 185 ? 23.424 20.488 -23.938 1.00 67.94 185 SER A O 1
ATOM 1445 N N . LYS A 1 186 ? 25.398 21.042 -24.838 1.00 70.81 186 LYS A N 1
ATOM 1446 C CA . LYS A 1 186 ? 25.693 22.204 -23.978 1.00 70.81 186 LYS A CA 1
ATOM 1447 C C . LYS A 1 186 ? 24.544 23.215 -23.992 1.00 70.81 186 LYS A C 1
ATOM 1449 O O . LYS A 1 186 ? 24.078 23.595 -22.921 1.00 70.81 186 LYS A O 1
ATOM 1454 N N . LYS A 1 187 ? 24.025 23.591 -25.170 1.00 72.19 187 LYS A N 1
ATOM 1455 C CA . LYS A 1 187 ? 22.869 24.502 -25.294 1.00 72.19 187 LYS A CA 1
ATOM 1456 C C . LYS A 1 187 ? 21.607 23.920 -24.639 1.00 72.19 187 LYS A C 1
ATOM 1458 O O . LYS A 1 187 ? 20.916 24.631 -23.913 1.00 72.19 187 LYS A O 1
ATOM 1463 N N . THR A 1 188 ? 21.336 22.621 -24.794 1.00 63.69 188 THR A N 1
ATOM 1464 C CA . THR A 1 188 ? 20.218 21.961 -24.092 1.00 63.69 188 THR A CA 1
ATOM 1465 C C . THR A 1 188 ? 20.448 21.837 -22.580 1.00 63.69 188 THR A C 1
ATOM 1467 O O . THR A 1 188 ? 19.514 22.087 -21.822 1.00 63.69 188 THR A O 1
ATOM 1470 N N . LEU A 1 189 ? 21.675 21.568 -22.113 1.00 62.22 189 LEU A N 1
ATOM 1471 C CA . LEU A 1 189 ? 22.066 21.525 -20.693 1.00 62.22 189 LEU A CA 1
ATOM 1472 C C . LEU A 1 189 ? 21.984 22.897 -20.005 1.00 62.22 189 LEU A C 1
ATOM 1474 O O . LEU A 1 189 ? 21.762 22.953 -18.793 1.00 62.22 189 LEU A O 1
ATOM 1478 N N . GLN A 1 190 ? 22.203 23.981 -20.751 1.00 71.56 190 GLN A N 1
ATOM 1479 C CA . GLN A 1 190 ? 22.069 25.360 -20.272 1.00 71.56 190 GLN A CA 1
ATOM 1480 C C . GLN A 1 190 ? 20.611 25.839 -20.242 1.00 71.56 190 GLN A C 1
ATOM 1482 O O . GLN A 1 190 ? 20.301 26.802 -19.543 1.00 71.56 190 GLN A O 1
ATOM 1487 N N . SER A 1 191 ? 19.694 25.164 -20.944 1.00 83.56 191 SER A N 1
ATOM 1488 C CA . SER A 1 191 ? 18.265 25.463 -20.835 1.00 83.56 191 SER A CA 1
ATOM 1489 C C . SER A 1 191 ? 17.729 25.137 -19.433 1.00 83.56 191 SER A C 1
ATOM 1491 O O . SER A 1 191 ? 18.134 24.156 -18.803 1.00 83.56 191 SER A O 1
ATOM 1493 N N . LYS A 1 192 ? 16.735 25.907 -18.965 1.00 84.25 192 LYS A N 1
ATOM 1494 C CA . LYS A 1 192 ? 16.037 25.648 -17.688 1.00 84.25 192 LYS A CA 1
ATOM 1495 C C . LYS A 1 192 ? 15.434 24.232 -17.620 1.00 84.25 192 LYS A C 1
ATOM 1497 O O . LYS A 1 192 ? 15.324 23.662 -16.539 1.00 84.25 192 LYS A O 1
ATOM 1502 N N . TRP A 1 193 ? 15.072 23.652 -18.767 1.00 80.06 193 TRP A N 1
ATOM 1503 C CA . TRP A 1 193 ? 14.597 22.269 -18.878 1.00 80.06 193 TRP A CA 1
ATOM 1504 C C . TRP A 1 193 ? 15.722 21.241 -18.694 1.00 80.06 193 TRP A C 1
ATOM 1506 O O . TRP A 1 193 ? 15.563 20.299 -17.924 1.00 80.06 193 TRP A O 1
ATOM 1516 N N . GLY A 1 194 ? 16.882 21.437 -19.328 1.00 82.69 194 GLY A N 1
ATOM 1517 C CA . GLY A 1 194 ? 18.041 20.543 -19.190 1.00 82.69 194 GLY A CA 1
ATOM 1518 C C . GLY A 1 194 ? 18.739 20.607 -17.827 1.00 82.69 194 GLY A C 1
ATOM 1519 O O . GLY A 1 194 ? 19.523 19.713 -17.501 1.00 82.69 194 GLY A O 1
ATOM 1520 N N . GLN A 1 195 ? 18.459 21.636 -17.024 1.00 85.38 195 GLN A N 1
ATOM 1521 C CA . GLN A 1 195 ? 18.776 21.665 -15.593 1.00 85.38 195 GLN A CA 1
ATOM 1522 C C . GLN A 1 195 ? 17.792 20.778 -14.815 1.00 85.38 195 GLN A C 1
ATOM 1524 O O . GLN A 1 195 ? 18.214 19.772 -14.256 1.00 85.38 195 GLN A O 1
ATOM 1529 N N . LYS A 1 196 ? 16.477 21.031 -14.919 1.00 88.44 196 LYS A N 1
ATOM 1530 C CA . LYS A 1 196 ? 15.440 20.221 -14.247 1.00 88.44 196 LYS A CA 1
ATOM 1531 C C . LYS A 1 196 ? 15.518 18.721 -14.556 1.00 88.44 196 LYS A C 1
ATOM 1533 O O . LYS A 1 196 ? 15.359 17.909 -13.653 1.00 88.44 196 LYS A O 1
ATOM 1538 N N . ILE A 1 197 ? 15.786 18.341 -15.809 1.00 87.81 197 ILE A N 1
ATOM 1539 C CA . ILE A 1 197 ? 15.964 16.931 -16.206 1.00 87.81 197 ILE A CA 1
ATOM 1540 C C . ILE A 1 197 ? 17.211 16.321 -15.547 1.00 87.81 197 ILE A C 1
ATOM 1542 O O . ILE A 1 197 ? 17.203 15.144 -15.194 1.00 87.81 197 ILE A O 1
ATOM 1546 N N . ARG A 1 198 ? 18.284 17.099 -15.355 1.00 86.56 198 ARG A N 1
ATOM 1547 C CA . ARG A 1 198 ? 19.506 16.637 -14.680 1.00 86.56 198 ARG A CA 1
ATOM 1548 C C . ARG A 1 198 ? 19.270 16.420 -13.192 1.00 86.56 198 ARG A C 1
ATOM 1550 O O . ARG A 1 198 ? 19.690 15.390 -12.677 1.00 86.56 198 ARG A O 1
ATOM 1557 N N . ASP A 1 199 ? 18.561 17.342 -12.549 1.00 89.56 199 ASP A N 1
ATOM 1558 C CA . ASP A 1 199 ? 18.192 17.234 -11.138 1.00 89.56 199 ASP A CA 1
ATOM 1559 C C . ASP A 1 199 ? 17.275 16.018 -10.928 1.00 89.56 199 ASP A C 1
ATOM 1561 O O . ASP A 1 199 ? 17.571 15.150 -10.110 1.00 89.56 199 ASP A O 1
ATOM 1565 N N . ALA A 1 200 ? 16.230 15.876 -11.755 1.00 87.94 200 ALA A N 1
ATOM 1566 C CA . ALA A 1 200 ? 15.332 14.720 -11.751 1.00 87.94 200 ALA A CA 1
ATOM 1567 C C . ALA A 1 200 ? 16.069 13.392 -12.002 1.00 87.94 200 ALA A C 1
ATOM 1569 O O . ALA A 1 200 ? 15.806 12.408 -11.315 1.00 87.94 200 ALA A O 1
ATOM 1570 N N . LYS A 1 201 ? 17.037 13.360 -12.932 1.00 88.81 201 LYS A N 1
ATOM 1571 C CA . LYS A 1 201 ? 17.902 12.191 -13.150 1.00 88.81 201 LYS A CA 1
ATOM 1572 C C . LYS A 1 201 ? 18.757 11.879 -11.918 1.00 88.81 201 LYS A C 1
ATOM 1574 O O . LYS A 1 201 ? 18.953 10.706 -11.618 1.00 88.81 201 LYS A O 1
ATOM 1579 N N . GLY A 1 202 ? 19.249 12.899 -11.213 1.00 87.12 202 GLY A N 1
ATOM 1580 C CA . GLY A 1 202 ? 19.979 12.742 -9.954 1.00 87.12 202 GLY A CA 1
ATOM 1581 C C . GLY A 1 202 ? 19.141 12.030 -8.892 1.00 87.12 202 GLY A C 1
ATOM 1582 O O . GLY A 1 202 ? 19.588 11.024 -8.349 1.00 87.12 202 GLY A O 1
ATOM 1583 N N . PHE A 1 203 ? 17.905 12.488 -8.668 1.00 90.56 203 PHE A N 1
ATOM 1584 C CA . PHE A 1 203 ? 16.966 11.830 -7.750 1.00 90.56 203 PHE A CA 1
ATOM 1585 C C . PHE A 1 203 ? 16.595 10.413 -8.207 1.00 90.56 203 PHE A C 1
ATOM 1587 O O . PHE A 1 203 ? 16.666 9.482 -7.413 1.00 90.56 203 PHE A O 1
ATOM 1594 N N . TYR A 1 204 ? 16.281 10.218 -9.492 1.00 88.94 204 TYR A N 1
ATOM 1595 C CA . TYR A 1 204 ? 15.964 8.896 -10.047 1.00 88.94 204 TYR A CA 1
ATOM 1596 C C . TYR A 1 204 ? 17.110 7.893 -9.844 1.00 88.94 204 TYR A C 1
ATOM 1598 O O . TYR A 1 204 ? 16.888 6.751 -9.451 1.00 88.94 204 TYR A O 1
ATOM 1606 N N . GLN A 1 205 ? 18.354 8.320 -10.077 1.00 85.88 205 GLN A N 1
ATOM 1607 C CA . GLN A 1 205 ? 19.533 7.469 -9.919 1.00 85.88 205 GLN A CA 1
ATOM 1608 C C . GLN A 1 205 ? 19.880 7.176 -8.448 1.00 85.88 205 GLN A C 1
ATOM 1610 O O . GLN A 1 205 ? 20.605 6.217 -8.197 1.00 85.88 205 GLN A O 1
ATOM 1615 N N . LEU A 1 206 ? 19.378 7.967 -7.494 1.00 89.00 206 LEU A N 1
ATOM 1616 C CA . LEU A 1 206 ? 19.573 7.731 -6.062 1.00 89.00 206 LEU A CA 1
ATOM 1617 C C . LEU A 1 206 ? 18.466 6.845 -5.464 1.00 89.00 206 LEU A C 1
ATOM 1619 O O . LEU A 1 206 ? 18.775 5.888 -4.765 1.00 89.00 206 LEU A O 1
ATOM 1623 N N . GLU A 1 207 ? 17.199 7.143 -5.775 1.00 87.19 207 GLU A N 1
ATOM 1624 C CA . GLU A 1 207 ? 16.022 6.570 -5.095 1.00 87.19 207 GLU A CA 1
ATOM 1625 C C . GLU A 1 207 ? 15.325 5.447 -5.890 1.00 87.19 207 GLU A C 1
ATOM 1627 O O . GLU A 1 207 ? 14.684 4.582 -5.304 1.00 87.19 207 GLU A O 1
ATOM 1632 N N . MET A 1 208 ? 15.426 5.449 -7.227 1.00 87.38 208 MET A N 1
ATOM 1633 C CA . MET A 1 208 ? 14.735 4.492 -8.118 1.00 87.38 208 MET A CA 1
ATOM 1634 C C . MET A 1 208 ? 15.690 3.541 -8.853 1.00 87.38 208 MET A C 1
ATOM 1636 O O . MET A 1 208 ? 15.268 2.757 -9.706 1.00 87.38 208 MET A O 1
ATOM 1640 N N . SER A 1 209 ? 16.990 3.603 -8.557 1.00 87.75 209 SER A N 1
ATOM 1641 C CA . SER A 1 209 ? 17.951 2.659 -9.128 1.00 87.75 209 SER A CA 1
ATOM 1642 C C . SER A 1 209 ? 17.701 1.236 -8.599 1.00 87.75 209 SER A C 1
ATOM 1644 O O . SER A 1 209 ? 17.410 1.082 -7.412 1.00 87.75 209 SER A O 1
ATOM 1646 N N . PRO A 1 210 ? 17.808 0.183 -9.437 1.00 87.56 210 PRO A N 1
ATOM 1647 C CA . PRO A 1 210 ? 17.684 -1.193 -8.965 1.00 87.56 210 PRO A CA 1
ATOM 1648 C C . PRO A 1 210 ? 18.678 -1.485 -7.825 1.00 87.56 210 PRO A C 1
ATOM 1650 O O . PRO A 1 210 ? 19.856 -1.136 -7.959 1.00 87.56 210 PRO A O 1
ATOM 1653 N N . PRO A 1 211 ? 18.237 -2.126 -6.726 1.00 89.19 211 PRO A N 1
ATOM 1654 C CA . PRO A 1 211 ? 19.068 -2.330 -5.546 1.00 89.19 211 PRO A CA 1
ATOM 1655 C C . PRO A 1 211 ? 20.250 -3.253 -5.843 1.00 89.19 211 PRO A C 1
ATOM 1657 O O . PRO A 1 211 ? 20.169 -4.184 -6.650 1.00 89.19 211 PRO A O 1
ATOM 1660 N N . LYS A 1 212 ? 21.359 -3.032 -5.141 1.00 91.31 212 LYS A N 1
ATOM 1661 C CA . LYS A 1 212 ? 22.549 -3.883 -5.230 1.00 91.31 212 LYS A CA 1
ATOM 1662 C C . LYS A 1 212 ? 22.327 -5.207 -4.500 1.00 91.31 212 LYS A C 1
ATOM 1664 O O . LYS A 1 212 ? 21.539 -5.310 -3.561 1.00 91.31 212 LYS A O 1
ATOM 1669 N N . PHE A 1 213 ? 23.099 -6.227 -4.874 1.00 89.00 213 PHE A N 1
ATOM 1670 C CA . PHE A 1 213 ? 23.007 -7.563 -4.269 1.00 89.00 213 PHE A CA 1
ATOM 1671 C C . PHE A 1 213 ? 23.223 -7.590 -2.743 1.00 89.00 213 PHE A C 1
ATOM 1673 O O . PHE A 1 213 ? 22.673 -8.463 -2.074 1.00 89.00 213 PHE A O 1
ATOM 1680 N N . ASP A 1 214 ? 23.970 -6.638 -2.177 1.00 90.94 214 ASP A N 1
ATOM 1681 C CA . ASP A 1 214 ? 24.155 -6.536 -0.723 1.00 90.94 214 ASP A CA 1
ATOM 1682 C C . ASP A 1 214 ? 22.979 -5.851 -0.009 1.00 90.94 214 ASP A C 1
ATOM 1684 O O . ASP A 1 214 ? 22.632 -6.227 1.109 1.00 90.94 214 ASP A O 1
ATOM 1688 N N . GLU A 1 215 ? 22.301 -4.907 -0.667 1.00 91.25 215 GLU A N 1
ATOM 1689 C CA . GLU A 1 215 ? 21.050 -4.307 -0.176 1.00 91.25 215 GLU A CA 1
ATOM 1690 C C . GLU A 1 215 ? 19.915 -5.345 -0.205 1.00 91.25 215 GLU A C 1
ATOM 1692 O O . GLU A 1 215 ? 19.135 -5.447 0.740 1.00 91.25 215 GLU A O 1
ATOM 1697 N N . MET A 1 216 ? 19.903 -6.222 -1.215 1.00 91.75 216 MET A N 1
ATOM 1698 C CA . MET A 1 216 ? 18.991 -7.371 -1.306 1.00 91.75 216 MET A CA 1
ATOM 1699 C C . MET A 1 216 ? 19.120 -8.392 -0.162 1.00 91.75 216 MET A C 1
ATOM 1701 O O . MET A 1 216 ? 18.183 -9.164 0.054 1.00 91.75 216 MET A O 1
ATOM 1705 N N . LYS A 1 217 ? 20.244 -8.436 0.571 1.00 93.06 217 LYS A N 1
ATOM 1706 C CA . LYS A 1 217 ? 20.364 -9.259 1.791 1.00 93.06 217 LYS A CA 1
ATOM 1707 C C . LYS A 1 217 ? 19.627 -8.596 2.956 1.00 93.06 217 LYS A C 1
ATOM 1709 O O . LYS A 1 217 ? 18.760 -9.231 3.549 1.00 93.06 217 LYS A O 1
ATOM 1714 N N . LYS A 1 218 ? 19.871 -7.300 3.177 1.00 93.19 218 LYS A N 1
ATOM 1715 C CA . LYS A 1 218 ? 19.189 -6.493 4.205 1.00 93.19 218 LYS A CA 1
ATOM 1716 C C . LYS A 1 218 ? 17.670 -6.495 4.023 1.00 93.19 218 LYS A C 1
ATOM 1718 O O . LYS A 1 218 ? 16.947 -6.761 4.970 1.00 93.19 218 LYS A O 1
ATOM 1723 N N . LEU A 1 219 ? 17.185 -6.351 2.786 1.00 92.44 219 LEU A N 1
ATOM 1724 C CA . LEU A 1 219 ? 15.750 -6.440 2.484 1.00 92.44 219 LEU A CA 1
ATOM 1725 C C . LEU A 1 219 ? 15.123 -7.786 2.898 1.00 92.44 219 LEU A C 1
ATOM 1727 O O . LEU A 1 219 ? 13.956 -7.825 3.277 1.00 92.44 219 LEU A O 1
ATOM 1731 N N . LYS A 1 220 ? 15.870 -8.900 2.851 1.00 93.56 220 LYS A N 1
ATOM 1732 C CA . LYS A 1 220 ? 15.378 -10.202 3.338 1.00 93.56 220 LYS A CA 1
ATOM 1733 C C . LYS A 1 220 ? 15.343 -10.268 4.864 1.00 93.56 220 LYS A C 1
ATOM 1735 O O . LYS A 1 220 ? 14.413 -10.856 5.408 1.00 93.56 220 LYS A O 1
ATOM 1740 N N . GLU A 1 221 ? 16.321 -9.668 5.535 1.00 94.81 221 GLU A N 1
ATOM 1741 C CA . GLU A 1 221 ? 16.363 -9.543 6.999 1.00 94.81 221 GLU A CA 1
ATOM 1742 C C . GLU A 1 221 ? 15.194 -8.675 7.501 1.00 94.81 221 GLU A C 1
ATOM 1744 O O . GLU A 1 221 ? 14.445 -9.103 8.381 1.00 94.81 221 GLU A O 1
ATOM 1749 N N . ASP A 1 222 ? 14.943 -7.531 6.856 1.00 94.19 222 ASP A N 1
ATOM 1750 C CA . ASP A 1 222 ? 13.804 -6.650 7.143 1.00 94.19 222 ASP A CA 1
ATOM 1751 C C . ASP A 1 222 ? 12.453 -7.361 6.932 1.00 94.19 222 ASP A C 1
ATOM 1753 O O . ASP A 1 222 ? 11.540 -7.219 7.746 1.00 94.19 222 ASP A O 1
ATOM 1757 N N . LEU A 1 223 ? 12.312 -8.181 5.882 1.00 94.81 223 LEU A N 1
ATOM 1758 C CA . LEU A 1 223 ? 11.098 -8.977 5.647 1.00 94.81 223 LEU A CA 1
ATOM 1759 C C . LEU A 1 223 ? 10.855 -10.041 6.731 1.00 94.81 223 LEU A C 1
ATOM 1761 O O . LEU A 1 223 ? 9.700 -10.296 7.083 1.00 94.81 223 LEU A O 1
ATOM 1765 N N . ILE A 1 224 ? 11.913 -10.649 7.279 1.00 95.00 224 ILE A N 1
ATOM 1766 C CA . ILE A 1 224 ? 11.805 -11.565 8.426 1.00 95.00 224 ILE A CA 1
ATOM 1767 C C . ILE A 1 224 ? 11.351 -10.783 9.665 1.00 95.00 224 ILE A C 1
ATOM 1769 O O . ILE A 1 224 ? 10.383 -11.178 10.313 1.00 95.00 224 ILE A O 1
ATOM 1773 N N . LEU A 1 225 ? 11.954 -9.621 9.931 1.00 94.06 225 LEU A N 1
ATOM 1774 C CA . LEU A 1 225 ? 11.571 -8.754 11.046 1.00 94.06 225 LEU A CA 1
ATOM 1775 C C . LEU A 1 225 ? 10.106 -8.292 10.938 1.00 94.06 225 LEU A C 1
ATOM 1777 O O . LEU A 1 225 ? 9.383 -8.312 11.933 1.00 94.06 225 LEU A O 1
ATOM 1781 N N . VAL A 1 226 ? 9.622 -7.945 9.739 1.00 93.00 226 VAL A N 1
ATOM 1782 C CA . VAL A 1 226 ? 8.204 -7.615 9.494 1.00 93.00 226 VAL A CA 1
ATOM 1783 C C . VAL A 1 226 ? 7.289 -8.816 9.758 1.00 93.00 226 VAL A C 1
ATOM 1785 O O . VAL A 1 226 ? 6.232 -8.654 10.373 1.00 93.00 226 VAL A O 1
ATOM 1788 N N . LYS A 1 227 ? 7.682 -10.027 9.344 1.00 94.25 227 LYS A N 1
ATOM 1789 C CA . LYS A 1 227 ? 6.924 -11.255 9.625 1.00 94.25 227 LYS A CA 1
ATOM 1790 C C . LYS A 1 227 ? 6.801 -11.499 11.133 1.00 94.25 227 LYS A C 1
ATOM 1792 O O . LYS A 1 227 ? 5.698 -11.768 11.612 1.00 94.25 227 LYS A O 1
ATOM 1797 N N . ASP A 1 228 ? 7.890 -11.342 11.877 1.00 94.75 228 ASP A N 1
ATOM 1798 C CA . ASP A 1 228 ? 7.910 -11.530 13.330 1.00 94.75 228 ASP A CA 1
ATOM 1799 C C . ASP A 1 228 ? 7.149 -10.408 14.058 1.00 94.75 228 ASP A C 1
ATOM 1801 O O . ASP A 1 228 ? 6.408 -10.666 15.005 1.00 94.75 228 ASP A O 1
ATOM 1805 N N . PHE A 1 229 ? 7.227 -9.165 13.574 1.00 92.69 229 PHE A N 1
ATOM 1806 C CA . PHE A 1 229 ? 6.430 -8.031 14.061 1.00 92.69 229 PHE A CA 1
ATOM 1807 C C . PHE A 1 229 ? 4.916 -8.267 13.908 1.00 92.69 229 PHE A C 1
ATOM 1809 O O . PHE A 1 229 ? 4.132 -7.925 14.801 1.00 92.69 229 PHE A O 1
ATOM 1816 N N . ILE A 1 230 ? 4.495 -8.876 12.793 1.00 92.94 230 ILE A N 1
ATOM 1817 C CA . ILE A 1 230 ? 3.101 -9.283 12.568 1.00 92.94 230 ILE A CA 1
ATOM 1818 C C . ILE A 1 230 ? 2.729 -10.452 13.491 1.00 92.94 230 ILE A C 1
ATOM 1820 O O . ILE A 1 230 ? 1.697 -10.382 14.162 1.00 92.94 230 ILE A O 1
ATOM 1824 N N . GLY A 1 231 ? 3.573 -11.488 13.572 1.00 93.44 231 GLY A N 1
ATOM 1825 C CA . GLY A 1 231 ? 3.347 -12.678 14.404 1.00 93.44 231 GLY A CA 1
ATOM 1826 C C . GLY A 1 231 ? 3.215 -12.364 15.897 1.00 93.44 231 GLY A C 1
ATOM 1827 O O . GLY A 1 231 ? 2.295 -12.848 16.552 1.00 93.44 231 GLY A O 1
ATOM 1828 N N . ASN A 1 232 ? 4.056 -11.465 16.410 1.00 94.06 232 ASN A N 1
ATOM 1829 C CA . ASN A 1 232 ? 4.023 -10.989 17.796 1.00 94.06 232 ASN A CA 1
ATOM 1830 C C . ASN A 1 232 ? 2.874 -9.997 18.080 1.00 94.06 232 ASN A C 1
ATOM 1832 O O . ASN A 1 232 ? 2.711 -9.530 19.207 1.00 94.06 232 ASN A O 1
ATOM 1836 N N . GLY A 1 233 ? 2.060 -9.643 17.077 1.00 89.81 233 GLY A N 1
ATOM 1837 C CA . GLY A 1 233 ? 0.920 -8.738 17.239 1.00 89.81 233 GLY A CA 1
ATOM 1838 C C . GLY A 1 233 ? 1.294 -7.267 17.459 1.00 89.81 233 GLY A C 1
ATOM 1839 O O . GLY A 1 233 ? 0.425 -6.465 17.817 1.00 89.81 233 GLY A O 1
ATOM 1840 N N . CYS A 1 234 ? 2.557 -6.892 17.232 1.00 85.38 234 CYS A N 1
ATOM 1841 C CA . CYS A 1 234 ? 3.094 -5.562 17.527 1.00 85.38 234 CYS A CA 1
ATOM 1842 C C . CYS A 1 234 ? 2.427 -4.443 16.706 1.00 85.38 234 CYS A C 1
ATOM 1844 O O . CYS A 1 234 ? 2.383 -3.292 17.142 1.00 85.38 234 CYS A O 1
ATOM 1846 N N . PHE A 1 235 ? 1.808 -4.789 15.572 1.00 86.62 235 PHE A N 1
ATOM 1847 C CA . PHE A 1 235 ? 1.004 -3.881 14.749 1.00 86.62 235 PHE A CA 1
ATOM 1848 C C . PHE A 1 235 ? -0.155 -3.201 15.503 1.00 86.62 235 PHE A C 1
ATOM 1850 O O . PHE A 1 235 ? -0.656 -2.180 15.046 1.00 86.62 235 PHE A O 1
ATOM 1857 N N . LYS A 1 236 ? -0.582 -3.720 16.663 1.00 89.94 236 LYS A N 1
ATOM 1858 C CA . LYS A 1 236 ? -1.621 -3.093 17.502 1.00 89.94 236 LYS A CA 1
ATOM 1859 C C . LYS A 1 236 ? -1.150 -1.827 18.230 1.00 89.94 236 LYS A C 1
ATOM 1861 O O . LYS A 1 236 ? -1.993 -1.060 18.685 1.00 89.94 236 LYS A O 1
ATOM 1866 N N . TYR A 1 237 ? 0.162 -1.613 18.347 1.00 92.25 237 TYR A N 1
ATOM 1867 C CA . TYR A 1 237 ? 0.755 -0.493 19.091 1.00 92.25 237 TYR A CA 1
ATOM 1868 C C . TYR A 1 237 ? 1.226 0.664 18.194 1.00 92.25 237 TYR A C 1
ATOM 1870 O O . TYR A 1 237 ? 1.765 1.649 18.697 1.00 92.25 237 TYR A O 1
ATOM 1878 N N . ILE A 1 238 ? 1.034 0.572 16.873 1.00 93.00 238 ILE A N 1
ATOM 1879 C CA . ILE A 1 238 ? 1.411 1.643 15.940 1.00 93.00 238 ILE A CA 1
ATOM 1880 C C . ILE A 1 238 ? 0.453 2.832 16.055 1.00 93.00 238 ILE A C 1
ATOM 1882 O O . ILE A 1 238 ? -0.757 2.676 16.227 1.00 93.00 238 ILE A O 1
ATOM 1886 N N . THR A 1 239 ? 0.980 4.047 15.912 1.00 96.00 239 THR A N 1
ATOM 1887 C CA . THR A 1 239 ? 0.131 5.244 15.868 1.00 96.00 239 THR A CA 1
ATOM 1888 C C . THR A 1 239 ? -0.610 5.339 14.532 1.00 96.00 239 THR A C 1
ATOM 1890 O O . THR A 1 239 ? -0.100 4.920 13.492 1.00 96.00 239 THR A O 1
ATOM 1893 N N . VAL A 1 240 ? -1.791 5.970 14.524 1.00 94.81 240 VAL A N 1
ATOM 1894 C CA . VAL A 1 240 ? -2.599 6.160 13.299 1.00 94.81 240 VAL A CA 1
ATOM 1895 C C . VAL A 1 240 ? -1.802 6.865 12.190 1.00 94.81 240 VAL A C 1
ATOM 1897 O O . VAL A 1 240 ? -1.921 6.504 11.023 1.00 94.81 240 VAL A O 1
ATOM 1900 N N . LYS A 1 241 ? -0.922 7.813 12.547 1.00 94.88 241 LYS A N 1
ATOM 1901 C CA . LYS A 1 241 ? -0.037 8.502 11.593 1.00 94.88 241 LYS A CA 1
ATOM 1902 C C . LYS A 1 241 ? 0.965 7.549 10.926 1.00 94.88 241 LYS A C 1
ATOM 1904 O O . LYS A 1 241 ? 1.208 7.677 9.731 1.00 94.88 241 LYS A O 1
ATOM 1909 N N . GLN A 1 242 ? 1.533 6.601 11.676 1.00 92.38 242 GLN A N 1
ATOM 1910 C CA . GLN A 1 242 ? 2.443 5.585 11.131 1.00 92.38 242 GLN A CA 1
ATOM 1911 C C . GLN A 1 242 ? 1.691 4.570 10.263 1.00 92.38 242 GLN A C 1
ATOM 1913 O O . GLN A 1 242 ? 2.150 4.259 9.169 1.00 92.38 242 GLN A O 1
ATOM 1918 N N . ALA A 1 243 ? 0.517 4.112 10.710 1.00 93.00 243 ALA A N 1
ATOM 1919 C CA . ALA A 1 243 ? -0.337 3.219 9.927 1.00 93.00 243 ALA A CA 1
ATOM 1920 C C . ALA A 1 243 ? -0.728 3.842 8.575 1.00 93.00 243 ALA A C 1
ATOM 1922 O O . ALA A 1 243 ? -0.640 3.183 7.543 1.00 93.00 243 ALA A O 1
ATOM 1923 N N . TRP A 1 244 ? -1.094 5.128 8.571 1.00 96.81 244 TRP A N 1
ATOM 1924 C CA . TRP A 1 244 ? -1.433 5.857 7.349 1.00 96.81 244 TRP A CA 1
ATOM 1925 C C . TRP A 1 244 ? -0.235 6.025 6.402 1.00 96.81 244 TRP A C 1
ATOM 1927 O O . TRP A 1 244 ? -0.385 5.864 5.195 1.00 96.81 244 TRP A O 1
ATOM 1937 N N . LEU A 1 245 ? 0.965 6.284 6.935 1.00 95.56 245 LEU A N 1
ATOM 1938 C CA . LEU A 1 245 ? 2.189 6.360 6.131 1.00 95.56 245 LEU A CA 1
ATOM 1939 C C . LEU A 1 245 ? 2.503 5.015 5.452 1.00 95.56 245 LEU A C 1
ATOM 1941 O O . LEU A 1 245 ? 2.738 4.977 4.248 1.00 95.56 245 LEU A O 1
ATOM 1945 N N . LEU A 1 246 ? 2.451 3.911 6.207 1.00 93.31 246 LEU A N 1
ATOM 1946 C CA . LEU A 1 246 ? 2.666 2.557 5.682 1.00 93.31 246 LEU A CA 1
ATOM 1947 C C . LEU A 1 246 ? 1.618 2.177 4.625 1.00 93.31 246 LEU A C 1
ATOM 1949 O O . LEU A 1 246 ? 1.954 1.540 3.626 1.00 93.31 246 LEU A O 1
ATOM 1953 N N . PHE A 1 247 ? 0.365 2.599 4.812 1.00 95.12 247 PHE A N 1
ATOM 1954 C CA . PHE A 1 247 ? -0.700 2.410 3.830 1.00 95.12 247 PHE A CA 1
ATOM 1955 C C . PHE A 1 247 ? -0.428 3.169 2.522 1.00 95.12 247 PHE A C 1
ATOM 1957 O O . PHE A 1 247 ? -0.539 2.577 1.451 1.00 95.12 247 PHE A O 1
ATOM 1964 N N . LEU A 1 248 ? -0.011 4.440 2.591 1.00 97.12 248 LEU A N 1
ATOM 1965 C CA . LEU A 1 248 ? 0.331 5.232 1.401 1.00 97.12 248 LEU A CA 1
ATOM 1966 C C . LEU A 1 248 ? 1.501 4.624 0.611 1.00 97.12 248 LEU A C 1
ATOM 1968 O O . LEU A 1 248 ? 1.402 4.507 -0.606 1.00 97.12 248 LEU A O 1
ATOM 1972 N N . VAL A 1 249 ? 2.559 4.167 1.292 1.00 95.69 249 VAL A N 1
ATOM 1973 C CA . VAL A 1 249 ? 3.699 3.484 0.644 1.00 95.69 249 VAL A CA 1
ATOM 1974 C C . VAL A 1 249 ? 3.266 2.154 0.012 1.00 95.69 249 VAL A C 1
ATOM 1976 O O . VAL A 1 249 ? 3.663 1.834 -1.105 1.00 95.69 249 VAL A O 1
ATOM 1979 N N . SER A 1 250 ? 2.393 1.392 0.679 1.00 95.25 250 SER A N 1
ATOM 1980 C CA . SER A 1 250 ? 1.842 0.145 0.120 1.00 95.25 250 SER A CA 1
ATOM 1981 C C . SER A 1 250 ? 1.014 0.394 -1.150 1.00 95.25 250 SER A C 1
ATOM 1983 O O . SER A 1 250 ? 1.088 -0.380 -2.105 1.00 95.25 250 SER A O 1
ATOM 1985 N N . LEU A 1 251 ? 0.248 1.489 -1.177 1.00 96.50 251 LEU A N 1
ATOM 1986 C CA . LEU A 1 251 ? -0.542 1.918 -2.332 1.00 96.50 251 LEU A CA 1
ATOM 1987 C C . LEU A 1 251 ? 0.354 2.380 -3.492 1.00 96.50 251 LEU A C 1
ATOM 1989 O O . LEU A 1 251 ? 0.088 2.030 -4.639 1.00 96.50 251 LEU A O 1
ATOM 1993 N N . GLU A 1 252 ? 1.441 3.102 -3.211 1.00 95.75 252 GLU A N 1
ATOM 1994 C CA . GLU A 1 252 ? 2.432 3.499 -4.220 1.00 95.75 252 GLU A CA 1
ATOM 1995 C C . GLU A 1 252 ? 3.058 2.279 -4.918 1.00 95.75 252 GLU A C 1
ATOM 1997 O O . GLU A 1 252 ? 3.097 2.226 -6.148 1.00 95.75 252 GLU A O 1
ATOM 2002 N N . ILE A 1 253 ? 3.455 1.253 -4.158 1.00 94.50 253 ILE A N 1
ATOM 2003 C CA . ILE A 1 253 ? 3.992 -0.004 -4.710 1.00 94.50 253 ILE A CA 1
ATOM 2004 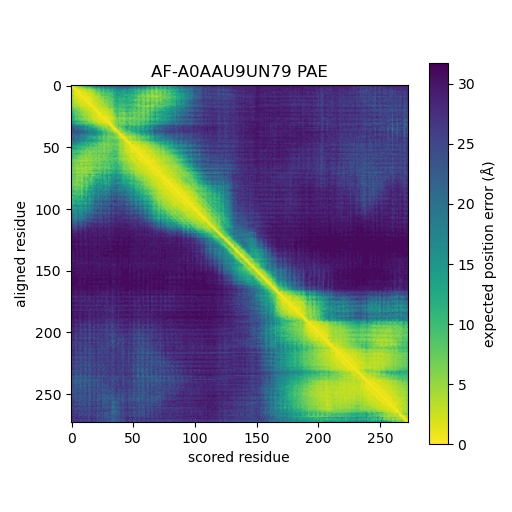C C . ILE A 1 253 ? 2.949 -0.710 -5.601 1.00 94.50 253 ILE A C 1
ATOM 2006 O O . ILE A 1 253 ? 3.288 -1.236 -6.663 1.00 94.50 253 ILE A O 1
ATOM 2010 N N . MET A 1 254 ? 1.669 -0.681 -5.215 1.00 94.69 254 MET A N 1
ATOM 2011 C CA . MET A 1 254 ? 0.576 -1.233 -6.024 1.00 94.69 254 MET A CA 1
ATOM 2012 C C . MET A 1 254 ? 0.375 -0.461 -7.342 1.00 94.69 254 MET A C 1
ATOM 2014 O O . MET A 1 254 ? 0.145 -1.075 -8.382 1.00 94.69 254 MET A O 1
ATOM 2018 N N . LEU A 1 255 ? 0.517 0.869 -7.338 1.00 95.44 255 LEU A N 1
ATOM 2019 C CA . LEU A 1 255 ? 0.482 1.682 -8.562 1.00 95.44 255 LEU A CA 1
ATOM 2020 C C . LEU A 1 255 ? 1.673 1.387 -9.488 1.00 95.44 255 LEU A C 1
ATOM 2022 O O . LEU A 1 255 ? 1.493 1.315 -10.703 1.00 95.44 255 LEU A O 1
ATOM 2026 N N . TRP A 1 256 ? 2.866 1.149 -8.936 1.00 92.25 256 TRP A N 1
ATOM 2027 C CA . TRP A 1 256 ? 4.036 0.715 -9.711 1.00 92.25 256 TRP A CA 1
ATOM 2028 C C . TRP A 1 256 ? 3.828 -0.640 -10.400 1.00 92.25 256 TRP A C 1
ATOM 2030 O O . TRP A 1 256 ? 4.265 -0.820 -11.538 1.00 92.25 256 TRP A O 1
ATOM 2040 N N . PHE A 1 257 ? 3.113 -1.573 -9.764 1.00 93.44 257 PHE A N 1
ATOM 2041 C CA . PHE A 1 257 ? 2.719 -2.833 -10.399 1.00 93.44 257 PHE A CA 1
ATOM 2042 C C . PHE A 1 257 ? 1.811 -2.597 -11.622 1.00 93.44 257 PHE A C 1
ATOM 2044 O O . PHE A 1 257 ? 2.101 -3.112 -12.702 1.00 93.44 257 PHE A O 1
ATOM 2051 N N . PHE A 1 258 ? 0.784 -1.746 -11.499 1.00 91.12 258 PHE A N 1
ATOM 2052 C CA . PHE A 1 258 ? -0.072 -1.370 -12.636 1.00 91.12 258 PHE A CA 1
ATOM 2053 C C . PHE A 1 258 ? 0.686 -0.604 -13.738 1.00 91.12 258 PHE A C 1
ATOM 2055 O O . PHE A 1 258 ? 0.386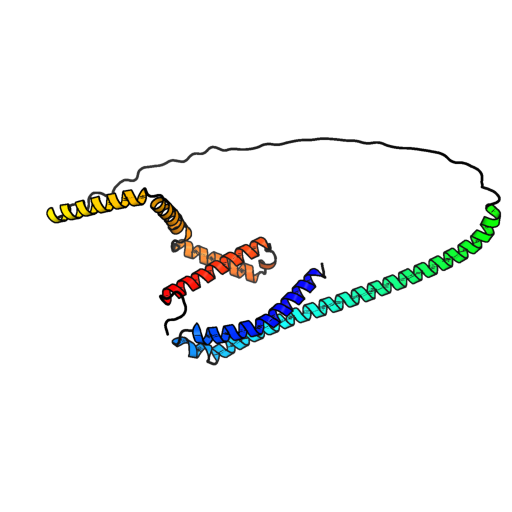 -0.755 -14.924 1.00 91.12 258 PHE A O 1
ATOM 2062 N N . LEU A 1 259 ? 1.708 0.182 -13.387 1.00 92.12 259 LEU A N 1
ATOM 2063 C CA . LEU A 1 259 ? 2.587 0.813 -14.374 1.00 92.12 259 LEU A CA 1
ATOM 2064 C C . LEU A 1 259 ? 3.390 -0.241 -15.161 1.00 92.12 259 LEU A C 1
ATOM 2066 O O . LEU A 1 259 ? 3.457 -0.170 -16.386 1.00 92.12 259 LEU A O 1
ATOM 2070 N N . GLY A 1 260 ? 3.918 -1.268 -14.488 1.00 91.31 260 GLY A N 1
ATOM 2071 C CA . GLY A 1 260 ? 4.532 -2.428 -15.145 1.00 91.31 260 GLY A CA 1
ATOM 2072 C C . GLY A 1 260 ? 3.562 -3.181 -16.065 1.00 91.31 260 GLY A C 1
ATOM 2073 O O . GLY A 1 260 ? 3.926 -3.557 -17.178 1.00 91.31 260 GLY A O 1
ATOM 2074 N N . GLU A 1 261 ? 2.306 -3.336 -15.645 1.00 90.00 261 GLU A N 1
ATOM 2075 C CA . GLU A 1 261 ? 1.242 -3.942 -16.450 1.00 90.00 261 GLU A CA 1
ATOM 2076 C C . GLU A 1 261 ? 0.911 -3.114 -17.710 1.00 90.00 261 GLU A C 1
ATOM 2078 O O . GLU A 1 261 ? 0.820 -3.680 -18.799 1.00 90.00 261 GLU A O 1
ATOM 2083 N N . THR A 1 262 ? 0.785 -1.784 -17.616 1.00 89.75 262 THR A N 1
ATOM 2084 C CA . THR A 1 262 ? 0.536 -0.922 -18.797 1.00 89.75 262 THR A CA 1
ATOM 2085 C C . THR A 1 262 ? 1.700 -0.931 -19.792 1.00 89.75 262 THR A C 1
ATOM 2087 O O . THR A 1 262 ? 1.466 -0.961 -21.003 1.00 89.75 262 THR A O 1
ATOM 2090 N N . ILE A 1 263 ? 2.947 -1.012 -19.308 1.00 90.19 263 ILE A N 1
ATOM 2091 C CA . ILE A 1 263 ? 4.129 -1.257 -20.152 1.00 90.19 263 ILE A CA 1
ATOM 2092 C C . ILE A 1 263 ? 4.026 -2.634 -20.828 1.00 90.19 263 ILE A C 1
ATOM 2094 O O . ILE A 1 263 ? 4.234 -2.733 -22.035 1.00 90.19 263 ILE A O 1
ATOM 2098 N N . GLY A 1 264 ? 3.643 -3.680 -20.086 1.00 88.50 264 GLY A N 1
ATOM 2099 C CA . GLY A 1 264 ? 3.479 -5.042 -20.607 1.00 88.50 264 GLY A CA 1
ATOM 2100 C C . GLY A 1 264 ? 2.378 -5.194 -21.666 1.00 88.50 264 GLY A C 1
ATOM 2101 O O . GLY A 1 264 ? 2.530 -5.991 -22.588 1.00 88.50 264 GLY A O 1
ATOM 2102 N N . LYS A 1 265 ? 1.296 -4.408 -21.581 1.00 86.88 265 LYS A N 1
ATOM 2103 C CA . LYS A 1 265 ? 0.247 -4.329 -22.622 1.00 86.88 265 LYS A CA 1
ATOM 2104 C C . LYS A 1 265 ? 0.634 -3.456 -23.816 1.00 86.88 265 LYS A C 1
ATOM 2106 O O . LYS A 1 265 ? -0.038 -3.514 -24.842 1.00 86.88 265 LYS A O 1
ATOM 2111 N N . MET A 1 266 ? 1.649 -2.602 -23.663 1.00 86.38 266 MET A N 1
ATOM 2112 C CA . MET A 1 266 ? 1.999 -1.520 -24.594 1.00 86.38 266 MET A CA 1
ATOM 2113 C C . MET A 1 266 ? 0.819 -0.584 -24.934 1.00 86.38 266 MET A C 1
ATOM 2115 O O . MET A 1 266 ? 0.801 0.048 -25.991 1.00 86.38 266 MET A O 1
ATOM 2119 N N . HIS A 1 267 ? -0.177 -0.486 -24.048 1.00 85.62 267 HIS A N 1
ATOM 2120 C CA . HIS A 1 267 ? -1.407 0.268 -24.280 1.00 85.62 267 HIS A CA 1
ATOM 2121 C C . HIS A 1 267 ? -1.909 0.908 -22.981 1.00 85.62 267 HIS A C 1
ATOM 2123 O O . HIS A 1 267 ? -1.879 0.289 -21.918 1.00 85.62 267 HIS A O 1
ATOM 2129 N N . ILE A 1 268 ? -2.352 2.166 -23.068 1.00 82.94 268 ILE A N 1
ATOM 2130 C CA . ILE A 1 268 ? -2.711 2.985 -21.895 1.00 82.94 268 ILE A CA 1
ATOM 2131 C C . ILE A 1 268 ? -4.132 2.667 -21.397 1.00 82.94 268 ILE A C 1
ATOM 2133 O O . ILE A 1 268 ? -4.399 2.777 -20.203 1.00 82.94 268 ILE A O 1
ATOM 2137 N N . VAL A 1 269 ? -5.045 2.264 -22.290 1.00 84.25 269 VAL A N 1
ATOM 2138 C CA . VAL A 1 269 ? -6.466 2.044 -21.970 1.00 84.25 269 VAL A CA 1
ATOM 2139 C C . VAL A 1 269 ? -6.914 0.669 -22.459 1.00 84.25 269 VAL A C 1
ATOM 2141 O O . VAL A 1 269 ? -7.127 0.470 -23.651 1.00 84.25 269 VAL A O 1
ATOM 2144 N N . GLY A 1 270 ? -7.078 -0.274 -21.530 1.00 80.19 270 GLY A N 1
ATOM 2145 C CA . GLY A 1 270 ? -7.548 -1.632 -21.824 1.00 80.19 270 GLY A CA 1
ATOM 2146 C C . GLY A 1 270 ? -6.557 -2.494 -22.617 1.00 80.19 270 GLY A C 1
ATOM 2147 O O . GLY A 1 270 ? -5.532 -2.023 -23.119 1.00 80.19 270 GLY A O 1
ATOM 2148 N N . TYR A 1 271 ? -6.868 -3.786 -22.725 1.00 78.06 271 TYR A N 1
ATOM 2149 C CA . TYR A 1 271 ? -6.198 -4.670 -23.677 1.00 78.06 271 TYR A CA 1
ATOM 2150 C C . TYR A 1 271 ? -6.687 -4.370 -25.097 1.00 78.06 271 TYR A C 1
ATOM 2152 O O . TYR A 1 271 ? -7.869 -4.108 -25.310 1.00 78.06 271 TYR A O 1
ATOM 2160 N N . LYS A 1 272 ? -5.781 -4.454 -26.074 1.00 73.69 272 LYS A N 1
ATOM 2161 C CA . LYS A 1 272 ? -6.156 -4.515 -27.486 1.00 73.69 272 LYS A CA 1
ATOM 2162 C C . LYS A 1 272 ? -6.563 -5.956 -27.804 1.00 73.69 272 LYS A C 1
ATOM 2164 O O . LYS A 1 272 ? -5.687 -6.798 -28.000 1.00 73.69 272 LYS A O 1
ATOM 2169 N N . VAL A 1 273 ? -7.870 -6.209 -27.763 1.00 70.38 273 VAL A N 1
ATOM 2170 C CA . VAL A 1 273 ? -8.516 -7.483 -28.131 1.00 70.38 273 VAL A CA 1
ATOM 2171 C C . VAL A 1 273 ? -8.793 -7.505 -29.633 1.00 70.38 273 VAL A C 1
ATOM 2173 O O . VAL A 1 273 ? -9.140 -6.423 -30.161 1.00 70.38 273 VAL A O 1
#

Radius of gyration: 40.98 Å; Cα contacts (8 Å, |Δi|>4): 38; chains: 1; bounding box: 92×69×114 Å

InterPro domains:
  IPR006808 ATP synthase F0 complex subunit G, mitochondrial [PF04718] (198-272)

Secondary structure (DSSP, 8-state):
-TTHHHHHHHHHHHHHHHHHHHHHHHHHHHHHHTS-TTTHHHHHSHHHHHHHHHHHHHHHHHHHHHHHHHHHHHHHHHHHHHHHHHHHHHHHHHHHHHHHHHHHHHHHHHHHHHHHTTT-S--------------------------------------SSS-S---HHHHHHHHHHHHHHHHHHHHHHHSHHHHHHHHHHHHHHHHSSPPPTTHHHHHHHHHHHHHHHHHTTGGGG--HHHHHHHHHHHHHHHHHHHHHHHHHHT-SSS---

Organism: Euphydryas editha (NCBI:txid104508)

Sequence (273 aa):
MARASRIALDMALEASKKLKPALGTAWQYAKTEIVPPMTLNFFHGPKGKNLEDTISKAADNFIAGIQNKINDTEAEKLREIKRKEAAVKALVEKLKAEAKRKAEEARKKAVETAKKVKAEAQKKAQAVTKTASDVKNKVEGNLTKRKPPGNRFRSILLNEVNGAYAIPVLQQRTNQLKEFLQDKSKKTLQSKWGQKIRDAKGFYQLEMSPPKFDEMKKLKEDLILVKDFIGNGCFKYITVKQAWLLFLVSLEIMLWFFLGETIGKMHIVGYKV

Mean predicted aligned error: 21.36 Å

Foldseek 3Di:
DLVVVLVVLVVVLVCLVVVVVVVVVVVVVCLVFVDPPVCNCVCVPPVVVVVVVVVVVVSVVVSVVSVVVNVVSVVVVVVVVVVVVVVVVVVVVVVVVVVVVVVVVVVVVVVVVVVVVVPDPDDDDDDDDDDDDDDDDDDDDDDDDDDDDDDDDDDDDDDPDPPDDDDVVVVVVVVVVVVVVVVVVVVCCPDPVVVVVVVVVVCCCVPVNDDDPVVVVVVVVVVVVVVVCVVVVVVVVDDPVVVVVVVVVVVVVVVVVVVVVCVVQVHDDGHPD